Protein AF-A0A7J4BCK9-F1 (afdb_monomer_lite)

Foldseek 3Di:
DDDDDPPDPVPPPDDDDPPPPPDDDDDDDPCLLVPPDDFLQVLLVVLCVLVPNDDDDPFVVCLQRAALFKAKAAAPRVVLQVQAFAFPLQKWKWFADPNAIDTWQKEKALDWDADPQRKIFGHGDRGHHNSIMIMTTHHSTATDDDDLAPRDDLQLAQFWKWWKWKWFAAPPDIGTGTMIITGRTPDGDPCSNVLPRMFDPDPDLPDTRCNSVVHDNVNLVVCVVCVVVCCVSSVNDPVSSSSSSSVSSVSSHDHCCVVTPDIDIDRIDHIDGRHNDPDDPPPPDPPPPPPPPPPPDPPPPDDD

Secondary structure (DSSP, 8-state):
-----SSSSSSSSSS-------------TTSHHHH--S-HHHHHHHHHHHTT--S--HHHHHHHHTTT-EEEEETHHHHHTT-TT-BGGGEEEEEEETTEEEEEPEEEEEEEEE-TTSEEEEEE-SB--TT-EEEEEPPSS--B---TTSS--GGGTTPEEEEEEEEEE-SS-EEEEEEEEEES-SS--TTTTTTTSEEE-SSSTT---TTTTSS--HHHHHHHHTHHHHHHHTT--HHHHHHHHHHHHHHHTS-GGGTSSEEEEPPPPPPEEPP--S--------------------------

Sequence (304 aa):
MFRSRLNTLLLLLLISTHVIIQSFSLVCSDEVVSGFSGSAHQLVEEILSVLGFSDLSFDLRYSYYYGGRPLLICGGELKKLGILGLDSSDLVVGVFVNNSWRELPYRVFIDKIEASNGYTQYVISPIITESSCLELILPSEIPEVGNLTHEILPQVRGSKAVEVLVVITDEVAKYVIPLYFFINPTIKDRERSVRYDYDYGLLTMDVLSPYRTHEKLRIVELVNEEKSYLQEKLHLTDTDFNKFTSHLIKELQKPINSEVRSIEILEPRPPGEIPDGGGGPPLTWNYVERTPVLFNNLVWVGGE

Structure (mmCIF, N/CA/C/O backbone):
data_AF-A0A7J4BCK9-F1
#
_entry.id   AF-A0A7J4BCK9-F1
#
loop_
_atom_site.group_PDB
_atom_site.id
_atom_site.type_symbol
_atom_site.label_atom_id
_atom_site.label_alt_id
_atom_site.label_comp_id
_atom_site.label_asym_id
_atom_site.label_entity_id
_atom_site.label_seq_id
_atom_site.pdbx_PDB_ins_code
_atom_site.Cartn_x
_atom_site.Cartn_y
_atom_site.Cartn_z
_atom_site.occupancy
_atom_site.B_iso_or_equiv
_atom_site.auth_seq_id
_atom_site.auth_comp_id
_atom_site.auth_asym_id
_atom_site.auth_atom_id
_atom_site.pdbx_PDB_model_num
ATOM 1 N N . MET A 1 1 ? -28.511 -46.671 62.085 1.00 39.31 1 MET A N 1
ATOM 2 C CA . MET A 1 1 ? -27.388 -47.332 61.391 1.00 39.31 1 MET A CA 1
ATOM 3 C C . MET A 1 1 ? -27.295 -46.740 59.993 1.00 39.31 1 MET A C 1
ATOM 5 O O . MET A 1 1 ? -28.262 -46.851 59.263 1.00 39.31 1 MET A O 1
ATOM 9 N N . PHE A 1 2 ? -26.183 -46.042 59.735 1.00 32.44 2 PHE A N 1
ATOM 10 C CA . PHE A 1 2 ? -25.525 -45.732 58.450 1.00 32.44 2 PHE A CA 1
ATOM 11 C C . PHE A 1 2 ? -26.383 -45.265 57.251 1.00 32.44 2 PHE A C 1
ATOM 13 O O . PHE A 1 2 ? -27.161 -46.027 56.699 1.00 32.44 2 PHE A O 1
ATOM 20 N N . ARG A 1 3 ? -26.358 -43.973 56.866 1.00 29.88 3 ARG A N 1
ATOM 21 C CA . ARG A 1 3 ? -25.299 -43.245 56.105 1.00 29.88 3 ARG A CA 1
ATOM 22 C C . ARG A 1 3 ? -24.867 -43.959 54.818 1.00 29.88 3 ARG A C 1
ATOM 24 O O . ARG A 1 3 ? -24.486 -45.118 54.875 1.00 29.88 3 ARG A O 1
ATOM 31 N N . SER A 1 4 ? -24.770 -43.170 53.737 1.00 34.47 4 SER A N 1
ATOM 32 C CA . SER A 1 4 ? -24.376 -43.535 52.362 1.00 34.47 4 SER A CA 1
ATOM 33 C C . SER A 1 4 ? -25.545 -44.147 51.588 1.00 34.47 4 SER A C 1
ATOM 35 O O . SER A 1 4 ? -25.913 -45.284 51.829 1.00 34.47 4 SER A O 1
ATOM 37 N N . ARG A 1 5 ? -26.261 -43.423 50.718 1.00 37.88 5 ARG A N 1
ATOM 38 C CA . ARG A 1 5 ? -25.780 -42.965 49.402 1.00 37.88 5 ARG A CA 1
ATOM 39 C C . ARG A 1 5 ? -26.454 -41.655 48.947 1.00 37.88 5 ARG A C 1
ATOM 41 O O . ARG A 1 5 ? -27.014 -41.562 47.861 1.00 37.88 5 ARG A O 1
ATOM 48 N N . LEU A 1 6 ? -26.368 -40.627 49.787 1.00 39.06 6 LEU A N 1
ATOM 49 C CA . LEU A 1 6 ? -26.281 -39.237 49.327 1.00 39.06 6 LEU A CA 1
ATOM 50 C C . LEU A 1 6 ? -24.824 -39.065 48.859 1.00 39.06 6 LEU A C 1
ATOM 52 O O . LEU A 1 6 ? -23.956 -39.147 49.724 1.00 39.06 6 LEU A O 1
ATOM 56 N N . ASN A 1 7 ? -24.567 -38.973 47.542 1.00 42.84 7 ASN A N 1
ATOM 57 C CA . ASN A 1 7 ? -23.317 -38.502 46.878 1.00 42.84 7 ASN A CA 1
ATOM 58 C C . ASN A 1 7 ? -22.938 -39.215 45.559 1.00 42.84 7 ASN A C 1
ATOM 60 O O . ASN A 1 7 ? -21.758 -39.279 45.225 1.00 42.84 7 ASN A O 1
ATOM 64 N N . THR A 1 8 ? -23.863 -39.766 44.761 1.00 40.59 8 THR A N 1
ATOM 65 C CA . THR A 1 8 ? -23.423 -40.337 43.457 1.00 40.59 8 THR A CA 1
ATOM 66 C C . THR A 1 8 ? -24.420 -40.268 42.305 1.00 40.59 8 THR A C 1
ATOM 68 O O . THR A 1 8 ? -24.163 -40.843 41.256 1.00 40.59 8 THR A O 1
ATOM 71 N N . LEU A 1 9 ? -25.522 -39.527 42.445 1.00 33.22 9 LEU A N 1
ATOM 72 C CA . LEU A 1 9 ? -26.434 -39.257 41.322 1.00 33.22 9 LEU A CA 1
ATOM 73 C C . LEU A 1 9 ? -26.664 -37.761 41.056 1.00 33.22 9 LEU A C 1
ATOM 75 O O . LEU A 1 9 ? -27.556 -37.397 40.302 1.00 33.22 9 LEU A O 1
ATOM 79 N N . LEU A 1 10 ? -25.818 -36.905 41.638 1.00 34.16 10 LEU A N 1
ATOM 80 C CA . LEU A 1 10 ? -25.708 -35.480 41.304 1.00 34.16 10 LEU A CA 1
ATOM 81 C C . LEU A 1 10 ? -24.510 -35.200 40.366 1.00 34.16 10 LEU A C 1
ATOM 83 O O . LEU A 1 10 ? -24.062 -34.066 40.256 1.00 34.16 10 LEU A O 1
ATOM 87 N N . LEU A 1 11 ? -23.971 -36.246 39.723 1.00 34.59 11 LEU A N 1
ATOM 88 C CA . LEU A 1 11 ? -22.742 -36.206 38.917 1.00 34.59 11 LEU A CA 1
ATOM 89 C C . LEU A 1 11 ? -22.925 -36.752 37.484 1.00 34.59 11 LEU A C 1
ATOM 91 O O . LEU A 1 11 ? -21.957 -37.147 36.847 1.00 34.59 11 LEU A O 1
ATOM 95 N N . LEU A 1 12 ? -24.164 -36.802 36.981 1.00 32.28 12 LEU A N 1
ATOM 96 C CA . LEU A 1 12 ? -24.496 -37.265 35.619 1.00 32.28 12 LEU A CA 1
ATOM 97 C C . LEU A 1 12 ? -25.429 -36.290 34.872 1.00 32.28 12 LEU A C 1
ATOM 99 O O . LEU A 1 12 ? -26.176 -36.676 33.982 1.00 32.28 12 LEU A O 1
ATOM 103 N N . LEU A 1 13 ? -25.360 -35.008 35.237 1.00 32.19 13 LEU A N 1
ATOM 104 C CA . LEU A 1 13 ? -26.037 -33.890 34.563 1.00 32.19 13 LEU A CA 1
ATOM 105 C C . LEU A 1 13 ? -25.028 -32.824 34.096 1.00 32.19 13 LEU A C 1
ATOM 107 O O . LEU A 1 13 ? -25.321 -31.637 34.024 1.00 32.19 13 LEU A O 1
ATOM 111 N N . LEU A 1 14 ? -23.816 -33.281 33.783 1.00 35.12 14 LEU A N 1
ATOM 112 C CA . LEU A 1 14 ? -22.752 -32.537 33.124 1.00 35.12 14 LEU A CA 1
ATOM 113 C C . LEU A 1 14 ? -22.222 -33.445 32.011 1.00 35.12 14 LEU A C 1
ATOM 115 O O . LEU A 1 14 ? -22.011 -34.631 32.251 1.00 35.12 14 LEU A O 1
ATOM 119 N N . ILE A 1 15 ? -21.984 -32.868 30.832 1.00 38.72 15 ILE A N 1
ATOM 120 C CA . ILE A 1 15 ? -21.551 -33.504 29.571 1.00 38.72 15 ILE A CA 1
ATOM 121 C C . ILE A 1 15 ? -22.715 -33.947 28.659 1.00 38.72 15 ILE A C 1
ATOM 123 O O . ILE A 1 15 ? -22.977 -35.128 28.470 1.00 38.72 15 ILE A O 1
ATOM 127 N N . SER A 1 16 ? -23.398 -32.984 28.031 1.00 31.14 16 SER A N 1
ATOM 128 C CA . SER A 1 16 ? -23.821 -33.091 26.613 1.00 31.14 16 SER A CA 1
ATOM 129 C C . SER A 1 16 ? -24.356 -31.764 26.056 1.00 31.14 16 SER A C 1
ATOM 131 O O . SER A 1 16 ? -25.382 -31.703 25.395 1.00 31.14 16 SER A O 1
ATOM 133 N N . THR A 1 17 ? -23.618 -30.679 26.273 1.00 32.81 17 THR A N 1
ATOM 134 C CA . THR A 1 17 ? -23.732 -29.456 25.467 1.00 32.81 17 THR A CA 1
ATOM 135 C C . THR A 1 17 ? -22.319 -28.970 25.196 1.00 32.81 17 THR A C 1
ATOM 137 O O . THR A 1 17 ? -21.772 -28.168 25.947 1.00 32.81 17 THR A O 1
ATOM 140 N N . HIS A 1 18 ? -21.692 -29.507 24.148 1.00 29.88 18 HIS A N 1
ATOM 141 C CA . HIS A 1 18 ? -20.509 -28.890 23.549 1.00 29.88 18 HIS A CA 1
ATOM 142 C C . HIS A 1 18 ? -20.976 -27.671 22.745 1.00 29.88 18 HIS A C 1
ATOM 144 O O . HIS A 1 18 ? -21.015 -27.686 21.521 1.00 29.88 18 HIS A O 1
ATOM 150 N N . VAL A 1 19 ? -21.388 -26.630 23.465 1.00 31.02 19 VAL A N 1
ATOM 151 C CA . VAL A 1 19 ? -21.312 -25.265 22.961 1.00 31.02 19 VAL A CA 1
ATOM 152 C C . VAL A 1 19 ? -19.924 -24.801 23.370 1.00 31.02 19 VAL A C 1
ATOM 154 O O . VAL A 1 19 ? -19.636 -24.657 24.558 1.00 31.02 19 VAL A O 1
ATOM 157 N N . ILE A 1 20 ? -19.042 -24.644 22.390 1.00 32.28 20 ILE A N 1
ATOM 158 C CA . ILE A 1 20 ? -17.767 -23.959 22.575 1.00 32.28 20 ILE A CA 1
ATOM 159 C C . ILE A 1 20 ? -18.120 -22.480 22.771 1.00 32.28 20 ILE A C 1
ATOM 161 O O . ILE A 1 20 ? -18.188 -21.709 21.824 1.00 32.28 20 ILE A O 1
ATOM 165 N N . ILE A 1 21 ? -18.435 -22.105 24.010 1.00 29.19 21 ILE A N 1
ATOM 166 C CA . ILE A 1 21 ? -18.292 -20.731 24.481 1.00 29.19 21 ILE A CA 1
ATOM 167 C C . ILE A 1 21 ? -16.853 -20.667 24.974 1.00 29.19 21 ILE A C 1
ATOM 169 O O . ILE A 1 21 ? -16.555 -21.099 26.088 1.00 29.19 21 ILE A O 1
ATOM 173 N N . GLN A 1 22 ? -15.941 -20.190 24.127 1.00 29.97 22 GLN A N 1
ATOM 174 C CA . GLN A 1 22 ? -14.703 -19.628 24.647 1.00 29.97 22 GLN A CA 1
ATOM 175 C C . GLN A 1 22 ? -15.094 -18.367 25.415 1.00 29.97 22 GLN A C 1
ATOM 177 O O . GLN A 1 22 ? -15.541 -17.366 24.865 1.00 29.97 22 GLN A O 1
ATOM 182 N N . SER A 1 23 ? -15.033 -18.501 26.729 1.00 30.66 23 SER A N 1
ATOM 183 C CA . SER A 1 23 ? -15.276 -17.469 27.717 1.00 30.66 23 SER A CA 1
ATOM 184 C C . SER A 1 23 ? -14.291 -16.314 27.543 1.00 30.66 23 SER A C 1
ATOM 186 O O . SER A 1 23 ? -13.102 -16.476 27.810 1.00 30.66 23 SER A O 1
ATOM 188 N N . PHE A 1 24 ? -14.810 -15.149 27.155 1.00 32.75 24 PHE A N 1
ATOM 189 C CA . PHE A 1 24 ? -14.183 -13.858 27.418 1.00 32.75 24 PHE A CA 1
ATOM 190 C C . PHE A 1 24 ? -14.200 -13.611 28.930 1.00 32.75 24 PHE A C 1
ATOM 192 O O . PHE A 1 24 ? -15.264 -13.488 29.539 1.00 32.75 24 PHE A O 1
ATOM 199 N N . SER A 1 25 ? -13.025 -13.545 29.548 1.00 27.50 25 SER A N 1
ATOM 200 C CA . SER A 1 25 ? -12.860 -12.968 30.879 1.00 27.50 25 SER A CA 1
ATOM 201 C C . SER A 1 25 ? -12.669 -11.458 30.735 1.00 27.50 25 SER A C 1
ATOM 203 O O . SER A 1 25 ? -11.562 -11.001 30.477 1.00 27.50 25 SER A O 1
ATOM 205 N N . LEU A 1 26 ? -13.748 -10.688 30.895 1.00 33.84 26 LEU A N 1
ATOM 206 C CA . LEU A 1 26 ? -13.677 -9.250 31.171 1.00 33.84 26 LEU A CA 1
ATOM 207 C C . LEU A 1 26 ? -13.651 -9.056 32.692 1.00 33.84 26 LEU A C 1
ATOM 209 O O . LEU A 1 26 ? -14.675 -9.219 33.360 1.00 33.84 26 LEU A O 1
ATOM 213 N N . VAL A 1 27 ? -12.482 -8.716 33.240 1.00 28.28 27 VAL A N 1
ATOM 214 C CA . VAL A 1 27 ? -12.314 -8.267 34.628 1.00 28.28 27 VAL A CA 1
ATOM 215 C C . VAL A 1 27 ? -11.472 -6.983 34.636 1.00 28.28 27 VAL A C 1
ATOM 217 O O . VAL A 1 27 ? -10.344 -6.968 34.178 1.00 28.28 27 VAL A O 1
ATOM 220 N N . CYS A 1 28 ? -12.079 -5.912 35.155 1.00 26.14 28 CYS A N 1
ATOM 221 C CA . CYS A 1 28 ? -11.515 -4.661 35.690 1.00 26.14 28 CYS A CA 1
ATOM 222 C C . CYS A 1 28 ? -10.352 -3.941 34.964 1.00 26.14 28 CYS A C 1
ATOM 224 O O . CYS A 1 28 ? -9.183 -4.245 35.166 1.00 26.14 28 CYS A O 1
ATOM 226 N N . SER A 1 29 ? -10.730 -2.873 34.249 1.00 36.66 29 SER A N 1
ATOM 227 C CA . SER A 1 29 ? -10.190 -1.490 34.169 1.00 36.66 29 SER A CA 1
ATOM 228 C C . SER A 1 29 ? -8.687 -1.143 34.152 1.00 36.66 29 SER A C 1
ATOM 230 O O . SER A 1 29 ? -8.396 0.008 33.857 1.00 36.66 29 SER A O 1
ATOM 232 N N . ASP A 1 30 ? -7.746 -2.058 34.372 1.00 30.83 30 ASP A N 1
ATOM 233 C CA . ASP A 1 30 ? -6.305 -1.833 34.131 1.00 30.83 30 ASP A CA 1
ATOM 234 C C . ASP A 1 30 ? -5.735 -2.788 33.055 1.00 30.83 30 ASP A C 1
ATOM 236 O O . ASP A 1 30 ? -4.692 -2.509 32.467 1.00 30.83 30 ASP A O 1
ATOM 240 N N . GLU A 1 31 ? -6.453 -3.868 32.708 1.00 37.72 31 GLU A N 1
ATOM 241 C CA . GLU A 1 31 ? -6.070 -4.838 31.660 1.00 37.72 31 GLU A CA 1
ATOM 242 C C . GLU A 1 31 ? -6.523 -4.460 30.237 1.00 37.72 31 GLU A C 1
ATOM 244 O O . GLU A 1 31 ? -6.086 -5.070 29.259 1.00 37.72 31 GLU A O 1
ATOM 249 N N . VAL A 1 32 ? -7.368 -3.438 30.078 1.00 43.06 32 VAL A N 1
ATOM 250 C CA . VAL A 1 32 ? -7.965 -3.092 28.772 1.00 43.06 32 VAL A CA 1
ATOM 251 C C . VAL A 1 32 ? -6.905 -2.622 27.763 1.00 43.06 32 VAL A C 1
ATOM 253 O O . VAL A 1 32 ? -7.028 -2.869 26.569 1.00 43.06 32 VAL A O 1
ATOM 256 N N . VAL A 1 33 ? -5.802 -2.031 28.235 1.00 41.84 33 VAL A N 1
ATOM 257 C CA . VAL A 1 33 ? -4.683 -1.599 27.374 1.00 41.84 33 VAL A CA 1
ATOM 258 C C . VAL A 1 33 ? -3.713 -2.749 27.058 1.00 41.84 33 VAL A C 1
ATOM 260 O O . VAL A 1 33 ? -3.037 -2.704 26.035 1.00 41.84 33 VAL A O 1
ATOM 263 N N . SER A 1 34 ? -3.667 -3.806 27.878 1.00 39.19 34 SER A N 1
ATOM 264 C CA . SER A 1 34 ? -2.915 -5.037 27.578 1.00 39.19 34 SER A CA 1
ATOM 265 C C . SER A 1 34 ? -3.686 -6.038 26.709 1.00 39.19 34 SER A C 1
ATOM 267 O O . SER A 1 34 ? -3.086 -6.999 26.240 1.00 39.19 34 SER A O 1
ATOM 269 N N . GLY A 1 35 ? -4.992 -5.824 26.499 1.00 45.91 35 GLY A N 1
ATOM 270 C CA . GLY A 1 35 ? -5.862 -6.709 25.717 1.00 45.91 35 GLY A CA 1
ATOM 271 C C . GLY A 1 35 ? -5.812 -6.487 24.204 1.00 45.91 35 GLY A C 1
ATOM 272 O O . GLY A 1 35 ? -6.029 -7.428 23.451 1.00 45.91 35 GLY A O 1
ATOM 273 N N . PHE A 1 36 ? -5.462 -5.285 23.740 1.00 59.22 36 PHE A N 1
ATOM 274 C CA . PHE A 1 36 ? -5.322 -4.991 22.308 1.00 59.22 36 PHE A CA 1
ATOM 275 C C . PHE A 1 36 ? -3.906 -5.294 21.827 1.00 59.22 36 PHE A C 1
ATOM 277 O O . PHE A 1 36 ? -3.194 -4.413 21.358 1.00 59.22 36 PHE A O 1
ATOM 284 N N . SER A 1 37 ? -3.466 -6.535 22.014 1.00 60.06 37 SER A N 1
ATOM 285 C CA . SER A 1 37 ? -2.228 -7.034 21.428 1.00 60.06 37 SER A CA 1
ATOM 286 C C . SER A 1 37 ? -2.586 -7.940 20.261 1.00 60.06 37 SER A C 1
ATOM 288 O O . SER A 1 37 ? -3.141 -9.016 20.467 1.00 60.06 37 SER A O 1
ATOM 290 N N . GLY A 1 38 ? -2.260 -7.529 19.043 1.00 73.19 38 GLY A N 1
ATOM 291 C CA . GLY A 1 38 ? -2.557 -8.336 17.868 1.00 73.19 38 GLY A CA 1
ATOM 292 C C . GLY A 1 38 ? -1.936 -7.754 16.613 1.00 73.19 38 GLY A C 1
ATOM 293 O O . GLY A 1 38 ? -1.476 -6.612 16.603 1.00 73.19 38 GLY A O 1
ATOM 294 N N . SER A 1 39 ? -1.901 -8.556 15.553 1.00 85.44 39 SER A N 1
ATOM 295 C CA . SER A 1 39 ? -1.620 -8.035 14.216 1.00 85.44 39 SER A CA 1
ATOM 296 C C . SER A 1 39 ? -2.742 -7.094 13.769 1.00 85.44 39 SER A C 1
ATOM 298 O O . SER A 1 39 ? -3.852 -7.130 14.309 1.00 85.44 39 SER A O 1
ATOM 300 N N . ALA A 1 40 ? -2.488 -6.276 12.745 1.00 88.19 40 ALA A N 1
ATOM 301 C CA . ALA A 1 40 ? -3.528 -5.400 12.216 1.00 88.19 40 ALA A CA 1
ATOM 302 C C . ALA A 1 40 ? -4.764 -6.198 11.768 1.00 88.19 40 ALA A C 1
ATOM 304 O O . ALA A 1 40 ? -5.883 -5.788 12.050 1.00 88.19 40 ALA A O 1
ATOM 305 N N . HIS A 1 41 ? -4.564 -7.362 11.139 1.00 89.25 41 HIS A N 1
ATOM 306 C CA . HIS A 1 41 ? -5.652 -8.259 10.745 1.00 89.25 41 HIS A CA 1
ATOM 307 C C . HIS A 1 41 ? -6.556 -8.658 11.923 1.00 89.25 41 HIS A C 1
ATOM 309 O O . HIS A 1 41 ? -7.772 -8.526 11.819 1.00 89.25 41 HIS A O 1
ATOM 315 N N . GLN A 1 42 ? -5.971 -9.081 13.048 1.00 88.12 42 GLN A N 1
ATOM 316 C CA . GLN A 1 42 ? -6.722 -9.486 14.244 1.00 88.12 42 GLN A CA 1
ATOM 317 C C . GLN A 1 42 ? -7.515 -8.318 14.832 1.00 88.12 42 GLN A C 1
ATOM 319 O O . GLN A 1 42 ? -8.699 -8.455 15.125 1.00 88.12 42 GLN A O 1
ATOM 324 N N . LEU A 1 43 ? -6.887 -7.143 14.937 1.00 90.88 43 LEU A N 1
ATOM 325 C CA . LEU A 1 43 ? -7.561 -5.942 15.431 1.00 90.88 43 LEU A CA 1
ATOM 326 C C . LEU A 1 43 ? -8.738 -5.547 14.524 1.00 90.88 43 LEU A C 1
ATOM 328 O O . LEU A 1 43 ? -9.808 -5.199 15.016 1.00 90.88 43 LEU A O 1
ATOM 332 N N . VAL A 1 44 ? -8.562 -5.623 13.200 1.00 92.50 44 VAL A N 1
ATOM 333 C CA . VAL A 1 44 ? -9.626 -5.347 12.220 1.00 92.50 44 VAL A CA 1
ATOM 334 C C . VAL A 1 44 ? -10.772 -6.355 12.366 1.00 92.50 44 VAL A C 1
ATOM 336 O O . VAL A 1 44 ? -11.930 -5.941 12.404 1.00 92.50 44 VAL A O 1
ATOM 339 N N . GLU A 1 45 ? -10.477 -7.653 12.499 1.00 90.31 45 GLU A N 1
ATOM 340 C CA . GLU A 1 45 ? -11.489 -8.694 12.746 1.00 90.31 45 GLU A CA 1
ATOM 341 C C . GLU A 1 45 ? -12.298 -8.431 14.017 1.00 90.31 45 GLU A C 1
ATOM 343 O O . GLU A 1 45 ? -13.529 -8.500 13.993 1.00 90.31 45 GLU A O 1
ATOM 348 N N . GLU A 1 46 ? -11.622 -8.097 15.116 1.00 89.06 46 GLU A N 1
ATOM 349 C CA . GLU A 1 46 ? -12.268 -7.792 16.391 1.00 89.06 46 GLU A CA 1
ATOM 350 C C . GLU A 1 46 ? -13.207 -6.588 16.272 1.00 89.06 46 GLU A C 1
ATOM 352 O O . GLU A 1 46 ? -14.365 -6.670 16.689 1.00 89.06 46 GLU A O 1
ATOM 357 N N . ILE A 1 47 ? -12.752 -5.495 15.646 1.00 92.31 47 ILE A N 1
ATOM 358 C CA . ILE A 1 47 ? -13.571 -4.294 15.418 1.00 92.31 47 ILE A CA 1
ATOM 359 C C . ILE A 1 47 ? -14.819 -4.643 14.604 1.00 92.31 47 ILE A C 1
ATOM 361 O O . ILE A 1 47 ? -15.936 -4.304 14.997 1.00 92.31 47 ILE A O 1
ATOM 365 N N . LEU A 1 48 ? -14.641 -5.325 13.471 1.00 92.88 48 LEU A N 1
ATOM 366 C CA . LEU A 1 48 ? -15.738 -5.669 12.571 1.00 92.88 48 LEU A CA 1
ATOM 367 C C . LEU A 1 48 ? -16.757 -6.591 13.252 1.00 92.88 48 LEU A C 1
ATOM 369 O O . LEU A 1 48 ? -17.960 -6.367 13.125 1.00 92.88 48 LEU A O 1
ATOM 373 N N . SER A 1 49 ? -16.285 -7.557 14.043 1.00 90.38 49 SER A N 1
ATOM 374 C CA . SER A 1 49 ? -17.122 -8.444 14.855 1.00 90.38 49 SER A CA 1
ATOM 375 C C . SER A 1 49 ? -17.957 -7.673 15.886 1.00 90.38 49 SER A C 1
ATOM 377 O O . SER A 1 49 ? -19.172 -7.865 15.965 1.00 90.38 49 SER A O 1
ATOM 379 N N . VAL A 1 50 ? -17.347 -6.737 16.625 1.00 91.44 50 VAL A N 1
ATOM 380 C CA . VAL A 1 50 ? -18.040 -5.895 17.626 1.00 91.44 50 VAL A CA 1
ATOM 381 C C . VAL A 1 50 ? -19.114 -5.013 16.984 1.00 91.44 50 VAL A C 1
ATOM 383 O O . VAL A 1 50 ? -20.188 -4.807 17.559 1.00 91.44 50 VAL A O 1
ATOM 386 N N . LEU A 1 51 ? -18.842 -4.517 15.777 1.00 92.56 51 LEU A N 1
ATOM 387 C CA . LEU A 1 51 ? -19.785 -3.736 14.976 1.00 92.56 51 LEU A CA 1
ATOM 388 C C . LEU A 1 51 ? -20.841 -4.604 14.264 1.00 92.56 51 LEU A C 1
ATOM 390 O O . LEU A 1 51 ? -21.779 -4.069 13.677 1.00 92.56 51 LEU A O 1
ATOM 394 N N . GLY A 1 52 ? -20.736 -5.934 14.339 1.00 90.50 52 GLY A N 1
ATOM 395 C CA . GLY A 1 52 ? -21.702 -6.868 13.758 1.00 90.50 52 GLY A CA 1
ATOM 396 C C . GLY A 1 52 ? -21.522 -7.131 12.259 1.00 90.50 52 GLY A C 1
ATOM 397 O O . GLY A 1 52 ? -22.418 -7.699 11.630 1.00 90.50 52 GLY A O 1
ATOM 398 N N . PHE A 1 53 ? -20.380 -6.764 11.673 1.00 89.00 53 PHE A N 1
ATOM 399 C CA . PHE A 1 53 ? -20.036 -7.119 10.297 1.00 89.00 53 PHE A CA 1
ATOM 400 C C . PHE A 1 53 ? -19.573 -8.580 10.235 1.00 89.00 53 PHE A C 1
ATOM 402 O O . PHE A 1 53 ? -18.436 -8.901 10.561 1.00 89.00 53 PHE A O 1
ATOM 409 N N . SER A 1 54 ? -20.466 -9.472 9.807 1.00 78.25 54 SER A N 1
ATOM 410 C CA . SER A 1 54 ? -20.182 -10.909 9.639 1.00 78.25 54 SER A CA 1
ATOM 411 C C . SER A 1 54 ? -19.985 -11.308 8.172 1.00 78.25 54 SER A C 1
ATOM 413 O O . SER A 1 54 ? -19.097 -12.100 7.870 1.00 78.25 54 SER A O 1
ATOM 415 N N . ASP A 1 55 ? -20.732 -10.684 7.256 1.00 82.62 55 ASP A N 1
ATOM 416 C CA . ASP A 1 55 ? -20.717 -10.989 5.821 1.00 82.62 55 ASP A CA 1
ATOM 417 C C . ASP A 1 55 ? -20.323 -9.756 4.995 1.00 82.62 55 ASP A C 1
ATOM 419 O O . ASP A 1 55 ? -21.146 -9.101 4.352 1.00 82.62 55 ASP A O 1
ATOM 423 N N . LEU A 1 56 ? -19.036 -9.408 5.026 1.00 88.56 56 LEU A N 1
ATOM 424 C CA . LEU A 1 56 ? -18.503 -8.337 4.185 1.00 88.56 56 LEU A CA 1
ATOM 425 C C . LEU A 1 56 ? -18.438 -8.763 2.716 1.00 88.56 56 LEU A C 1
ATOM 427 O O . LEU A 1 56 ? -17.987 -9.867 2.397 1.00 88.56 56 LEU A O 1
ATOM 431 N N . SER A 1 57 ? -18.810 -7.846 1.817 1.00 91.00 57 SER A N 1
ATOM 432 C CA . SER A 1 57 ? -18.520 -8.008 0.393 1.00 91.00 57 SER A CA 1
ATOM 433 C C . SER A 1 57 ? -17.011 -8.102 0.162 1.00 91.00 57 SER A C 1
ATOM 435 O O . SER A 1 57 ? -16.206 -7.619 0.962 1.00 91.00 57 SER A O 1
ATOM 437 N N . PHE A 1 58 ? -16.630 -8.719 -0.956 1.00 90.44 58 PHE A N 1
ATOM 438 C CA . PHE A 1 58 ? -15.230 -8.889 -1.339 1.00 90.44 58 PHE A CA 1
ATOM 439 C C . PHE A 1 58 ? -14.462 -7.555 -1.344 1.00 90.44 58 PHE A C 1
ATOM 441 O O . PHE A 1 58 ? -13.388 -7.458 -0.752 1.00 90.44 58 PHE A O 1
ATOM 448 N N . ASP A 1 59 ? -15.060 -6.507 -1.913 1.00 91.38 59 ASP A N 1
ATOM 449 C CA . ASP A 1 59 ? -14.433 -5.186 -2.022 1.00 91.38 59 ASP A CA 1
ATOM 450 C C . ASP A 1 59 ? -14.284 -4.502 -0.658 1.00 91.38 59 ASP A C 1
ATOM 452 O O . ASP A 1 59 ? -13.231 -3.944 -0.353 1.00 91.38 59 ASP A O 1
ATOM 456 N N . LEU A 1 60 ? -15.303 -4.591 0.207 1.00 91.94 60 LEU A N 1
ATOM 457 C CA . LEU A 1 60 ? -15.228 -4.016 1.553 1.00 91.94 60 LEU A CA 1
ATOM 458 C C . LEU A 1 60 ? -14.187 -4.730 2.412 1.00 91.94 60 LEU A C 1
ATOM 460 O O . LEU A 1 60 ? -13.462 -4.078 3.162 1.00 91.94 60 LEU A O 1
ATOM 464 N N . ARG A 1 61 ? -14.073 -6.055 2.281 1.00 92.44 61 ARG A N 1
ATOM 465 C CA . ARG A 1 61 ? -13.021 -6.820 2.953 1.00 92.44 61 ARG A CA 1
ATOM 466 C C . ARG A 1 61 ? -11.641 -6.344 2.493 1.00 92.44 61 ARG A C 1
ATOM 468 O O . ARG A 1 61 ? -10.805 -6.035 3.332 1.00 92.44 61 ARG A O 1
ATOM 475 N N . TYR A 1 62 ? -11.414 -6.174 1.192 1.00 93.81 62 TYR A N 1
ATOM 476 C CA . TYR A 1 62 ? -10.159 -5.584 0.720 1.00 93.81 62 TYR A CA 1
ATOM 477 C C . TYR A 1 62 ? -9.888 -4.211 1.365 1.00 93.81 62 TYR A C 1
ATOM 479 O O . TYR A 1 62 ? -8.820 -3.992 1.943 1.00 93.81 62 TYR A O 1
ATOM 487 N N . SER A 1 63 ? -10.868 -3.305 1.323 1.00 94.00 63 SER A N 1
ATOM 488 C CA . SER A 1 63 ? -10.711 -1.936 1.824 1.00 94.00 63 SER A CA 1
ATOM 489 C C . SER A 1 63 ? -10.446 -1.855 3.329 1.00 94.00 63 SER A C 1
ATOM 491 O O . SER A 1 63 ? -9.675 -0.999 3.754 1.00 94.00 63 SER A O 1
ATOM 493 N N . TYR A 1 64 ? -11.052 -2.722 4.146 1.00 93.69 64 TYR A N 1
ATOM 494 C CA . TYR A 1 64 ? -10.824 -2.715 5.595 1.00 93.69 64 TYR A CA 1
ATOM 495 C C . TYR A 1 64 ? -9.485 -3.334 5.999 1.00 93.69 64 TYR A C 1
ATOM 497 O O . TYR A 1 64 ? -8.842 -2.833 6.920 1.00 93.69 64 TYR A O 1
ATOM 505 N N . TYR A 1 65 ? -9.061 -4.404 5.324 1.00 92.81 65 TYR A N 1
ATOM 506 C CA . TYR A 1 65 ? -7.895 -5.185 5.742 1.00 92.81 65 TYR A CA 1
ATOM 507 C C . TYR A 1 65 ? -6.586 -4.772 5.065 1.00 92.81 65 TYR A C 1
ATOM 509 O O . TYR A 1 65 ? -5.520 -4.953 5.661 1.00 92.81 65 TYR A O 1
ATOM 517 N N . TYR A 1 66 ? -6.652 -4.238 3.840 1.00 93.12 66 TYR A N 1
ATOM 518 C CA . TYR A 1 66 ? -5.484 -4.001 2.980 1.00 93.12 66 TYR A CA 1
ATOM 519 C C . TYR A 1 66 ? -5.440 -2.603 2.360 1.00 93.12 66 TYR A C 1
ATOM 521 O O . TYR A 1 66 ? -4.348 -2.072 2.161 1.00 93.12 66 TYR A O 1
ATOM 529 N N . GLY A 1 67 ? -6.594 -1.997 2.069 1.00 92.62 67 GLY A N 1
ATOM 530 C CA . GLY A 1 67 ? -6.664 -0.659 1.484 1.00 92.62 67 GLY A CA 1
ATOM 531 C C . GLY A 1 67 ? -5.918 0.385 2.322 1.00 92.62 67 GLY A C 1
ATOM 532 O O . GLY A 1 67 ? -6.095 0.466 3.537 1.00 92.62 67 GLY A O 1
ATOM 533 N N . GLY A 1 68 ? -5.042 1.157 1.678 1.00 90.75 68 GLY A N 1
ATOM 534 C CA . GLY A 1 68 ? -4.207 2.173 2.323 1.00 90.75 68 GLY A CA 1
ATOM 535 C C . GLY A 1 68 ? -3.021 1.637 3.127 1.00 90.75 68 GLY A C 1
ATOM 536 O O . GLY A 1 68 ? -2.287 2.422 3.731 1.00 90.75 68 GLY A O 1
ATOM 537 N N . ARG A 1 69 ? -2.794 0.318 3.142 1.00 91.50 69 ARG A N 1
ATOM 538 C CA . ARG A 1 69 ? -1.672 -0.296 3.860 1.00 91.50 69 ARG A CA 1
ATOM 539 C C . ARG A 1 69 ? -0.439 -0.465 2.970 1.00 91.50 69 ARG A C 1
ATOM 541 O O . ARG A 1 69 ? -0.565 -0.576 1.749 1.00 91.50 69 ARG A O 1
ATOM 548 N N . PRO A 1 70 ? 0.768 -0.516 3.555 1.00 91.94 70 PRO A N 1
ATOM 549 C CA . PRO A 1 70 ? 1.985 -0.712 2.791 1.00 91.94 70 PRO A CA 1
ATOM 550 C C . PRO A 1 70 ? 2.138 -2.168 2.342 1.00 91.94 70 PRO A C 1
ATOM 552 O O . PRO A 1 70 ? 1.885 -3.113 3.087 1.00 91.94 70 PRO A O 1
ATOM 555 N N . LEU A 1 71 ? 2.646 -2.333 1.131 1.00 92.81 71 LEU A N 1
ATOM 556 C CA . LEU A 1 71 ? 3.134 -3.571 0.552 1.00 92.81 71 LEU A CA 1
ATOM 557 C C . LEU A 1 71 ? 4.636 -3.422 0.312 1.00 92.81 71 LEU A C 1
ATOM 559 O O . LEU A 1 71 ? 5.066 -2.445 -0.296 1.00 92.81 71 LEU A O 1
ATOM 563 N N . LEU A 1 72 ? 5.426 -4.400 0.750 1.00 92.75 72 LEU A N 1
ATOM 564 C CA . LEU A 1 72 ? 6.873 -4.412 0.572 1.00 92.75 72 LEU A CA 1
ATOM 565 C C . LEU A 1 72 ? 7.288 -5.478 -0.451 1.00 92.75 72 LEU A C 1
ATOM 567 O O . LEU A 1 72 ? 6.928 -6.646 -0.335 1.00 92.75 72 LEU A O 1
ATOM 571 N N . ILE A 1 73 ? 8.079 -5.097 -1.447 1.00 91.25 73 ILE A N 1
ATOM 572 C CA . ILE A 1 73 ? 8.598 -5.984 -2.490 1.00 91.25 73 ILE A CA 1
ATOM 573 C C . ILE A 1 73 ? 10.121 -5.862 -2.498 1.00 91.25 73 ILE A C 1
ATOM 575 O O . ILE A 1 73 ? 10.657 -4.808 -2.825 1.00 91.25 73 ILE A O 1
ATOM 579 N N . CYS A 1 74 ? 10.828 -6.938 -2.163 1.00 89.44 74 CYS A N 1
ATOM 580 C CA . CYS A 1 74 ? 12.291 -6.950 -2.072 1.00 89.44 74 CYS A CA 1
ATOM 581 C C . CYS A 1 74 ? 12.895 -8.124 -2.850 1.00 89.44 74 CYS A C 1
ATOM 583 O O . CYS A 1 74 ? 12.228 -9.128 -3.119 1.00 89.44 74 CYS A O 1
ATOM 585 N N . GLY A 1 75 ? 14.192 -8.030 -3.150 1.00 81.00 75 GLY A N 1
ATOM 586 C CA . GLY A 1 75 ? 14.991 -9.163 -3.615 1.00 81.00 75 GLY A CA 1
ATOM 587 C C . GLY A 1 75 ? 14.467 -9.803 -4.904 1.00 81.00 75 GLY A C 1
ATOM 588 O O . GLY A 1 75 ? 14.242 -9.129 -5.908 1.00 81.00 75 GLY A O 1
ATOM 589 N N . GLY A 1 76 ? 14.277 -11.127 -4.884 1.00 77.38 76 GLY A N 1
ATOM 590 C CA . GLY A 1 76 ? 13.893 -11.906 -6.068 1.00 77.38 76 GLY A CA 1
ATOM 591 C C . GLY A 1 76 ? 12.549 -11.508 -6.690 1.00 77.38 76 GLY A C 1
ATOM 592 O O . GLY A 1 76 ? 12.398 -11.596 -7.906 1.00 77.38 76 GLY A O 1
ATOM 593 N N . GLU A 1 77 ? 11.598 -11.012 -5.894 1.00 82.19 77 GLU A N 1
ATOM 594 C CA . GLU A 1 77 ? 10.304 -10.532 -6.399 1.00 82.19 77 GLU A CA 1
ATOM 595 C C . GLU A 1 77 ? 10.443 -9.187 -7.132 1.00 82.19 77 GLU A C 1
ATOM 597 O O . GLU A 1 77 ? 9.793 -8.965 -8.150 1.00 82.19 77 GLU A O 1
ATOM 602 N N . LEU A 1 78 ? 11.376 -8.327 -6.704 1.00 85.44 78 LEU A N 1
ATOM 603 C CA . LEU A 1 78 ? 11.679 -7.063 -7.386 1.00 85.44 78 LEU A CA 1
ATOM 604 C C . LEU A 1 78 ? 12.213 -7.299 -8.808 1.00 85.44 78 LEU A C 1
ATOM 606 O O . LEU A 1 78 ? 11.910 -6.548 -9.734 1.00 85.44 78 LEU A O 1
ATOM 610 N N . LYS A 1 79 ? 12.968 -8.387 -9.007 1.00 81.56 79 LYS A N 1
ATOM 611 C CA . LYS A 1 79 ? 13.466 -8.792 -10.329 1.00 81.56 79 LYS A CA 1
ATOM 612 C C . LYS A 1 79 ? 12.334 -9.084 -11.312 1.00 81.56 79 LYS A C 1
ATOM 614 O O . LYS A 1 79 ? 12.469 -8.760 -12.492 1.00 81.56 79 LYS A O 1
ATOM 619 N N . LYS A 1 80 ? 11.217 -9.650 -10.840 1.00 81.75 80 LYS A N 1
ATOM 620 C CA . LYS A 1 80 ? 10.050 -9.958 -11.682 1.00 81.75 80 LYS A CA 1
ATOM 621 C C . LYS A 1 80 ? 9.368 -8.705 -12.225 1.00 81.75 80 LYS A C 1
ATOM 623 O O . LYS A 1 80 ? 8.761 -8.771 -13.284 1.00 81.75 80 LYS A O 1
ATOM 628 N N . LEU A 1 81 ? 9.518 -7.562 -11.554 1.00 83.81 81 LEU A N 1
ATOM 629 C CA . LEU A 1 81 ? 8.946 -6.288 -11.998 1.00 83.81 81 LEU A CA 1
ATOM 630 C C . LEU A 1 81 ? 9.648 -5.705 -13.235 1.00 83.81 81 LEU A C 1
ATOM 632 O O . LEU A 1 81 ? 9.117 -4.799 -13.868 1.00 83.81 81 LEU A O 1
ATOM 636 N N . GLY A 1 82 ? 10.850 -6.183 -13.583 1.00 81.19 82 GLY A N 1
ATOM 637 C CA . GLY A 1 82 ? 11.596 -5.674 -14.739 1.00 81.19 82 GLY A CA 1
ATOM 638 C C . GLY A 1 82 ? 12.095 -4.229 -14.586 1.00 81.19 82 GLY A C 1
ATOM 639 O O . GLY A 1 82 ? 12.367 -3.577 -15.591 1.00 81.19 82 GLY A O 1
ATOM 640 N N . ILE A 1 83 ? 12.215 -3.737 -13.346 1.00 87.38 83 ILE A N 1
ATOM 641 C CA . ILE A 1 83 ? 12.620 -2.355 -13.018 1.00 87.38 83 ILE A CA 1
ATOM 642 C C . ILE A 1 83 ? 14.066 -2.230 -12.513 1.00 87.38 83 ILE A C 1
ATOM 644 O O . ILE A 1 83 ? 14.508 -1.140 -12.157 1.00 87.38 83 ILE A O 1
ATOM 648 N N . LEU A 1 84 ? 14.813 -3.336 -12.448 1.00 90.38 84 LEU A N 1
ATOM 649 C CA . LEU A 1 84 ? 16.207 -3.316 -12.002 1.00 90.38 84 LEU A CA 1
ATOM 650 C C . LEU A 1 84 ? 17.077 -2.478 -12.951 1.00 90.38 84 LEU A C 1
ATOM 652 O O . LEU A 1 84 ? 16.964 -2.580 -14.171 1.00 90.38 84 LEU A O 1
ATOM 656 N N . GLY A 1 85 ? 17.975 -1.677 -12.377 1.00 89.94 85 GLY A N 1
ATOM 657 C CA . GLY A 1 85 ? 18.867 -0.769 -13.098 1.00 89.94 85 GLY A CA 1
ATOM 658 C C . GLY A 1 85 ? 18.238 0.571 -13.483 1.00 89.94 85 GLY A C 1
ATOM 659 O O . GLY A 1 85 ? 18.957 1.434 -13.983 1.00 89.94 85 GLY A O 1
ATOM 660 N N . LEU A 1 86 ? 16.937 0.767 -13.246 1.00 89.44 86 LEU A N 1
ATOM 661 C CA . LEU A 1 86 ? 16.288 2.060 -13.449 1.00 89.44 86 LEU A CA 1
ATOM 662 C C . LEU A 1 86 ? 16.662 3.042 -12.341 1.00 89.44 86 LEU A C 1
ATOM 664 O O . LEU A 1 86 ? 16.881 2.649 -11.194 1.00 89.44 86 LEU A O 1
ATOM 668 N N . ASP A 1 87 ? 16.678 4.327 -12.687 1.00 88.38 87 ASP A N 1
ATOM 669 C CA . ASP A 1 87 ? 16.607 5.383 -11.687 1.00 88.38 87 ASP A CA 1
ATOM 670 C C . ASP A 1 87 ? 15.185 5.412 -11.099 1.00 88.38 87 ASP A C 1
ATOM 672 O O . ASP A 1 87 ? 14.196 5.323 -11.826 1.00 88.38 87 ASP A O 1
ATOM 676 N N . SER A 1 88 ? 15.056 5.533 -9.780 1.00 83.81 88 SER A N 1
ATOM 677 C CA . SER A 1 88 ? 13.760 5.623 -9.094 1.00 83.81 88 SER A CA 1
ATOM 678 C C . SER A 1 88 ? 12.886 6.797 -9.571 1.00 83.81 88 SER A C 1
ATOM 680 O O . SER A 1 88 ? 11.659 6.707 -9.484 1.00 83.81 88 SER A O 1
ATOM 682 N N . SER A 1 89 ? 13.498 7.864 -10.106 1.00 83.00 89 SER A N 1
ATOM 683 C CA . SER A 1 89 ? 12.815 9.010 -10.730 1.00 83.00 89 SER A CA 1
ATOM 684 C C . SER A 1 89 ? 12.276 8.721 -12.137 1.00 83.00 89 SER A C 1
ATOM 686 O O . SER A 1 89 ? 11.419 9.459 -12.627 1.00 83.00 89 SER A O 1
ATOM 688 N N . ASP A 1 90 ? 12.727 7.625 -12.756 1.00 88.62 90 ASP A N 1
ATOM 689 C CA . ASP A 1 90 ? 12.260 7.118 -14.051 1.00 88.62 90 ASP A CA 1
ATOM 690 C C . ASP A 1 90 ? 11.117 6.103 -13.914 1.00 88.62 90 ASP A C 1
ATOM 692 O O . ASP A 1 90 ? 10.744 5.437 -14.882 1.00 88.62 90 ASP A O 1
ATOM 696 N N . LEU A 1 91 ? 10.541 5.998 -12.719 1.00 88.44 91 LEU A N 1
ATOM 697 C CA . LEU A 1 91 ? 9.389 5.163 -12.436 1.00 88.44 91 LEU A CA 1
ATOM 698 C C . LEU A 1 91 ? 8.197 6.037 -12.024 1.00 88.44 91 LEU A C 1
ATOM 700 O O . LEU A 1 91 ? 8.332 7.034 -11.317 1.00 88.44 91 LEU A O 1
ATOM 704 N N . VAL A 1 92 ? 7.010 5.659 -12.478 1.00 89.94 92 VAL A N 1
ATOM 705 C CA . VAL A 1 92 ? 5.726 6.050 -11.892 1.00 89.94 92 VAL A CA 1
ATOM 706 C C . VAL A 1 92 ? 4.946 4.762 -11.697 1.00 89.94 92 VAL A C 1
ATOM 708 O O . VAL A 1 92 ? 4.863 3.952 -12.620 1.00 89.94 92 VAL A O 1
ATOM 711 N N . VAL A 1 93 ? 4.368 4.564 -10.517 1.00 91.00 93 VAL A N 1
ATOM 712 C CA . VAL A 1 93 ? 3.442 3.455 -10.292 1.00 91.00 93 VAL A CA 1
ATOM 713 C C . VAL A 1 93 ? 2.032 4.013 -10.303 1.00 91.00 93 VAL A C 1
ATOM 715 O O . VAL A 1 93 ? 1.767 5.040 -9.684 1.00 91.00 93 VAL A O 1
ATOM 718 N N . GLY A 1 94 ? 1.131 3.367 -11.030 1.00 91.31 94 GLY A N 1
ATOM 719 C CA . GLY A 1 94 ? -0.259 3.780 -11.095 1.00 91.31 94 GLY A CA 1
ATOM 720 C C . GLY A 1 94 ? -1.227 2.614 -11.047 1.00 91.31 94 GLY A C 1
ATOM 721 O O . GLY A 1 94 ? -0.863 1.453 -11.240 1.00 91.31 94 GLY A O 1
ATOM 722 N N . VAL A 1 95 ? -2.479 2.961 -10.789 1.00 93.00 95 VAL A N 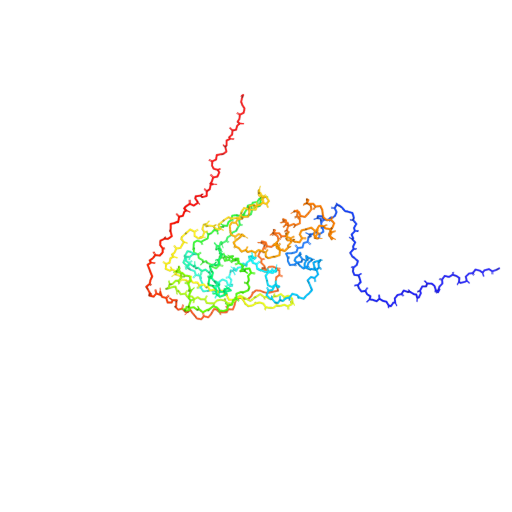1
ATOM 723 C CA . VAL A 1 95 ? -3.618 2.045 -10.735 1.00 93.00 95 VAL A CA 1
ATOM 724 C C . VAL A 1 95 ? -4.825 2.663 -11.409 1.00 93.00 95 VAL A C 1
ATOM 726 O O . VAL A 1 95 ? -4.934 3.887 -11.514 1.00 93.00 95 VAL A O 1
ATOM 729 N N . PHE A 1 96 ? -5.738 1.803 -11.845 1.00 91.62 96 PHE A N 1
ATOM 730 C CA . PHE A 1 96 ? -7.036 2.210 -12.351 1.00 91.62 96 PHE A CA 1
ATOM 731 C C . PHE A 1 96 ? -8.103 1.842 -11.325 1.00 91.62 96 PHE A C 1
ATOM 733 O O . PHE A 1 96 ? -8.307 0.671 -11.014 1.00 91.62 96 PHE A O 1
ATOM 740 N N . VAL A 1 97 ? -8.732 2.859 -10.747 1.00 90.31 97 VAL A N 1
ATOM 741 C CA . VAL A 1 97 ? -9.688 2.716 -9.646 1.00 90.31 97 VAL A CA 1
ATOM 742 C C . VAL A 1 97 ? -10.842 3.675 -9.898 1.00 90.31 97 VAL A C 1
ATOM 744 O O . VAL A 1 97 ? -10.616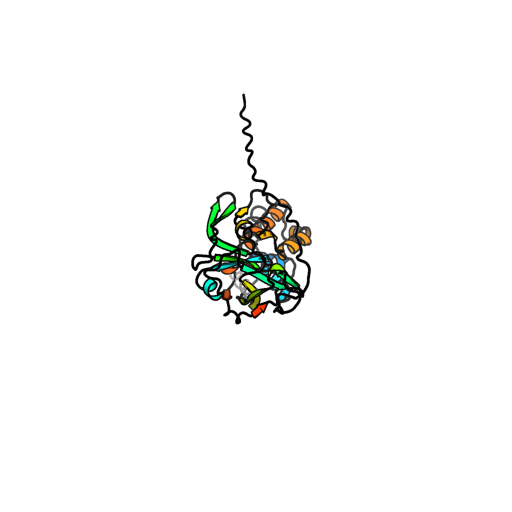 4.856 -10.186 1.00 90.31 97 VAL A O 1
ATOM 747 N N . ASN A 1 98 ? -12.080 3.189 -9.772 1.00 87.56 98 ASN A N 1
ATOM 748 C CA . ASN A 1 98 ? -13.289 4.000 -9.939 1.00 87.56 98 ASN A CA 1
ATOM 749 C C . ASN A 1 98 ? -13.299 4.778 -11.268 1.00 87.56 98 ASN A C 1
ATOM 751 O O . ASN A 1 98 ? -13.501 5.992 -11.293 1.00 87.56 98 ASN A O 1
ATOM 755 N N . ASN A 1 99 ? -13.037 4.074 -12.375 1.00 85.38 99 ASN A N 1
ATOM 756 C CA . ASN A 1 99 ? -12.956 4.630 -13.730 1.00 85.38 99 ASN A CA 1
ATOM 757 C C . ASN A 1 99 ? -11.915 5.750 -13.924 1.00 85.38 99 ASN A C 1
ATOM 759 O O . ASN A 1 99 ? -12.053 6.569 -14.829 1.00 85.38 99 ASN A O 1
ATOM 763 N N . SER A 1 100 ? -10.875 5.810 -13.089 1.00 88.31 100 SER A N 1
ATOM 764 C CA . SER A 1 100 ? -9.854 6.859 -13.159 1.00 88.31 100 SER A CA 1
ATOM 765 C C . SER A 1 100 ? -8.452 6.312 -12.917 1.00 88.31 100 SER A C 1
ATOM 767 O O . SER A 1 100 ? -8.247 5.439 -12.071 1.00 88.31 100 SER A O 1
ATOM 769 N N . TRP A 1 101 ? -7.472 6.850 -13.644 1.00 88.00 101 TRP A N 1
ATOM 770 C CA . TRP A 1 101 ? -6.062 6.584 -13.376 1.00 88.00 101 TRP A CA 1
ATOM 771 C C . TRP A 1 101 ? -5.575 7.407 -12.187 1.00 88.00 101 TRP A C 1
ATOM 773 O O . TRP A 1 101 ? -5.803 8.616 -12.122 1.00 88.00 101 TRP A O 1
ATOM 783 N N . ARG A 1 102 ? -4.858 6.759 -11.269 1.00 88.88 102 ARG A N 1
ATOM 784 C CA . ARG A 1 102 ? -4.251 7.392 -10.094 1.00 88.88 102 ARG A CA 1
ATOM 785 C C . ARG A 1 102 ? -2.791 6.981 -9.974 1.00 88.88 102 ARG A C 1
ATOM 787 O O . ARG A 1 102 ? -2.443 5.835 -10.253 1.00 88.88 102 ARG A O 1
ATOM 794 N N . GLU A 1 103 ? -1.942 7.928 -9.592 1.00 88.44 103 GLU A N 1
ATOM 795 C CA . GLU A 1 103 ? -0.556 7.645 -9.215 1.00 88.44 103 GLU A CA 1
ATOM 796 C C . GLU A 1 103 ? -0.555 7.086 -7.794 1.00 88.44 103 GLU A C 1
ATOM 798 O O . GLU A 1 103 ? -1.200 7.657 -6.918 1.00 88.44 103 GLU A O 1
ATOM 803 N N . LEU A 1 104 ? 0.153 5.979 -7.574 1.00 88.25 104 LEU A N 1
ATOM 804 C CA . LEU A 1 104 ? 0.363 5.435 -6.241 1.00 88.25 104 LEU A CA 1
ATOM 805 C C . LEU A 1 104 ? 1.669 5.956 -5.648 1.00 88.25 104 LEU A C 1
ATOM 807 O O . LEU A 1 104 ? 2.698 5.976 -6.336 1.00 88.25 104 LEU A O 1
ATOM 811 N N . PRO A 1 105 ? 1.671 6.306 -4.355 1.00 84.81 105 PRO A N 1
ATOM 812 C CA . PRO A 1 105 ? 2.887 6.654 -3.657 1.00 84.81 105 PRO A CA 1
ATOM 813 C C . PRO A 1 105 ? 3.704 5.378 -3.439 1.00 84.81 105 PRO A C 1
ATOM 815 O O . PRO A 1 105 ? 3.204 4.328 -3.021 1.00 84.81 105 PRO A O 1
ATOM 818 N N . TYR A 1 106 ? 4.996 5.483 -3.704 1.00 88.00 106 TYR A N 1
ATOM 819 C CA . TYR A 1 106 ? 5.947 4.420 -3.435 1.00 88.00 106 TYR A CA 1
ATOM 820 C C . TYR A 1 106 ? 7.288 5.022 -3.040 1.00 88.00 106 TYR A C 1
ATOM 822 O O . TYR A 1 106 ? 7.585 6.180 -3.344 1.00 88.00 106 TYR A O 1
ATOM 830 N N . ARG A 1 107 ? 8.127 4.209 -2.407 1.00 87.25 107 ARG A N 1
ATOM 831 C CA . ARG A 1 107 ? 9.530 4.531 -2.158 1.00 87.25 107 ARG A CA 1
ATOM 832 C C . ARG A 1 107 ? 10.417 3.331 -2.423 1.00 87.25 107 ARG A C 1
ATOM 834 O O . ARG A 1 107 ? 10.009 2.187 -2.230 1.00 87.25 107 ARG A O 1
ATOM 841 N N . VAL A 1 108 ? 11.647 3.614 -2.833 1.00 89.06 108 VAL A N 1
ATOM 842 C CA . VAL A 1 108 ? 12.685 2.604 -3.031 1.00 89.06 108 VAL A CA 1
ATOM 843 C C . VAL A 1 108 ? 13.817 2.870 -2.055 1.00 89.06 108 VAL A C 1
ATOM 845 O O . VAL A 1 108 ? 14.360 3.971 -2.020 1.00 89.06 108 VAL A O 1
ATOM 848 N N . PHE A 1 109 ? 14.188 1.865 -1.275 1.00 89.69 109 PHE A N 1
ATOM 849 C CA . PHE A 1 109 ? 15.257 1.970 -0.286 1.00 89.69 109 PHE A CA 1
ATOM 850 C C . PHE A 1 109 ? 16.051 0.672 -0.205 1.00 89.69 109 PHE A C 1
ATOM 852 O O . PHE A 1 109 ? 15.556 -0.388 -0.570 1.00 89.69 109 PHE A O 1
ATOM 859 N N . ILE A 1 110 ? 17.289 0.754 0.271 1.00 90.19 110 ILE A N 1
ATOM 860 C CA . ILE A 1 110 ? 18.154 -0.414 0.504 1.00 90.19 110 ILE A CA 1
ATOM 861 C C . ILE A 1 110 ? 18.221 -0.801 1.980 1.00 90.19 110 ILE A C 1
ATOM 863 O O . ILE A 1 110 ? 18.544 -1.940 2.298 1.00 90.19 110 ILE A O 1
ATOM 867 N N . ASP A 1 111 ? 17.915 0.138 2.874 1.00 87.69 111 ASP A N 1
ATOM 868 C CA . ASP A 1 111 ? 17.895 -0.081 4.316 1.00 87.69 111 ASP A CA 1
ATOM 869 C C . ASP A 1 111 ? 16.969 0.936 5.003 1.00 87.69 111 ASP A C 1
ATOM 871 O O . ASP A 1 111 ? 16.584 1.945 4.398 1.00 87.69 111 ASP A O 1
ATOM 875 N N . LYS A 1 112 ? 16.616 0.685 6.265 1.00 88.00 112 LYS A N 1
ATOM 876 C CA . LYS A 1 112 ? 15.882 1.622 7.120 1.00 88.00 112 LYS A CA 1
ATOM 877 C C . LYS A 1 112 ? 16.506 1.701 8.512 1.00 88.00 112 LYS A C 1
ATOM 879 O O . LYS A 1 112 ? 16.864 0.694 9.114 1.00 88.00 112 LYS A O 1
ATOM 884 N N . ILE A 1 113 ? 16.588 2.914 9.042 1.00 84.31 113 ILE A N 1
ATOM 885 C CA . ILE A 1 113 ? 17.123 3.211 10.367 1.00 84.31 113 ILE A CA 1
ATOM 886 C C . ILE A 1 113 ? 15.963 3.674 11.238 1.00 84.31 113 ILE A C 1
ATOM 888 O O . ILE A 1 113 ? 15.416 4.757 11.034 1.00 84.31 113 ILE A O 1
ATOM 892 N N . GLU A 1 114 ? 15.595 2.847 12.209 1.00 81.94 114 GLU A N 1
ATOM 893 C CA . GLU A 1 114 ? 14.548 3.154 13.181 1.00 81.94 114 GLU A CA 1
ATOM 894 C C . GLU A 1 114 ? 15.182 3.759 14.438 1.00 81.94 114 GLU A C 1
ATOM 896 O O . GLU A 1 114 ? 15.982 3.126 15.130 1.00 81.94 114 GLU A O 1
ATOM 901 N N . ALA A 1 115 ? 14.841 5.009 14.734 1.00 73.94 115 ALA A N 1
ATOM 902 C CA . ALA A 1 115 ? 15.251 5.688 15.949 1.00 73.94 115 ALA A CA 1
ATOM 903 C C . ALA A 1 115 ? 14.301 5.357 17.112 1.00 73.94 115 ALA A C 1
ATOM 905 O O . ALA A 1 115 ? 13.111 5.090 16.935 1.00 73.94 115 ALA A O 1
ATOM 906 N N . SER A 1 116 ? 14.817 5.439 18.340 1.00 67.56 116 SER A N 1
ATOM 907 C CA . SER A 1 116 ? 14.069 5.127 19.568 1.00 67.56 116 SER A CA 1
ATOM 908 C C . SER A 1 116 ? 12.856 6.032 19.820 1.00 67.56 116 SER A C 1
ATOM 910 O O . SER A 1 116 ? 11.970 5.666 20.587 1.00 67.56 116 SER A O 1
ATOM 912 N N . ASN A 1 117 ? 12.796 7.196 19.172 1.00 63.12 117 ASN A N 1
ATOM 913 C CA . ASN A 1 117 ? 11.674 8.133 19.229 1.00 63.12 117 ASN A CA 1
ATOM 914 C C . ASN A 1 117 ? 10.582 7.851 18.176 1.00 63.12 117 ASN A C 1
ATOM 916 O O . ASN A 1 117 ? 9.662 8.650 18.050 1.00 63.12 117 ASN A O 1
ATOM 920 N N . GLY A 1 118 ? 10.677 6.748 17.422 1.00 63.25 118 GLY A N 1
ATOM 921 C CA . GLY A 1 118 ? 9.708 6.372 16.387 1.00 63.25 118 GLY A CA 1
ATOM 922 C C . GLY A 1 118 ? 9.991 6.961 15.002 1.00 63.25 118 GLY A C 1
ATOM 923 O O . GLY A 1 118 ? 9.301 6.616 14.046 1.00 63.25 118 GLY A O 1
ATOM 924 N N . TYR A 1 119 ? 11.011 7.808 14.856 1.00 73.12 119 TYR A N 1
ATOM 925 C CA . TYR A 1 119 ? 11.454 8.290 13.550 1.00 73.12 119 TYR A CA 1
ATOM 926 C C . TYR A 1 119 ? 12.091 7.154 12.744 1.00 73.12 119 TYR A C 1
ATOM 928 O O . TYR A 1 119 ? 12.960 6.450 13.253 1.00 73.12 119 TYR A O 1
ATOM 936 N N . THR A 1 120 ? 11.683 6.988 11.487 1.00 79.25 120 THR A N 1
ATOM 937 C CA . THR A 1 120 ? 12.325 6.040 10.568 1.00 79.25 120 THR A CA 1
ATOM 938 C C . THR A 1 120 ? 12.917 6.794 9.392 1.00 79.25 120 THR A C 1
ATOM 940 O O . THR A 1 120 ? 12.198 7.495 8.684 1.00 79.25 120 THR A O 1
ATOM 943 N N . GLN A 1 121 ? 14.218 6.631 9.170 1.00 82.50 121 GLN A N 1
ATOM 944 C CA . GLN A 1 121 ? 14.903 7.143 7.989 1.00 82.50 121 GLN A CA 1
ATOM 945 C C . GLN A 1 121 ? 15.164 6.009 7.008 1.00 82.50 121 GLN A C 1
ATOM 947 O O . GLN A 1 121 ? 15.696 4.966 7.384 1.00 82.50 121 GLN A O 1
ATOM 952 N N . TYR A 1 122 ? 14.842 6.230 5.742 1.00 84.25 122 TYR A N 1
ATOM 953 C CA . TYR A 1 122 ? 15.068 5.275 4.672 1.00 84.25 122 TYR A CA 1
ATOM 954 C C . TYR A 1 122 ? 16.355 5.628 3.938 1.00 84.25 122 TYR A C 1
ATOM 956 O O . TYR A 1 122 ? 16.584 6.769 3.539 1.00 84.25 122 TYR A O 1
ATOM 964 N N . VAL A 1 123 ? 17.215 4.631 3.756 1.00 85.88 123 VAL A N 1
ATOM 965 C CA . VAL A 1 123 ? 18.430 4.773 2.959 1.00 85.88 123 VAL A CA 1
ATOM 966 C C . VAL A 1 123 ? 18.036 4.575 1.502 1.00 85.88 123 VAL A C 1
ATOM 968 O O . VAL A 1 123 ? 17.917 3.450 1.015 1.00 85.88 123 VAL A O 1
ATOM 971 N N . ILE A 1 124 ? 17.764 5.684 0.822 1.00 82.00 124 ILE A N 1
ATOM 972 C CA . ILE A 1 124 ? 17.328 5.696 -0.573 1.00 82.00 124 ILE A CA 1
ATOM 973 C C . ILE A 1 124 ? 18.512 5.381 -1.492 1.00 82.00 124 ILE A C 1
ATOM 975 O O . ILE A 1 124 ? 19.592 5.958 -1.359 1.00 82.00 124 ILE A O 1
ATOM 979 N N . SER A 1 125 ? 18.293 4.490 -2.459 1.00 74.88 125 SER A N 1
ATOM 980 C CA . SER A 1 125 ? 19.206 4.300 -3.586 1.00 74.88 125 SER A CA 1
ATOM 981 C C . SER A 1 125 ? 18.584 4.934 -4.828 1.00 74.88 125 SER A C 1
ATOM 983 O O . SER A 1 125 ? 17.444 4.595 -5.154 1.00 74.88 125 SER A O 1
ATOM 985 N N . PRO A 1 126 ? 19.296 5.820 -5.550 1.00 77.62 126 PRO A N 1
ATOM 986 C CA . PRO A 1 126 ? 18.768 6.395 -6.781 1.00 77.62 126 PRO A CA 1
ATOM 987 C C . PRO A 1 126 ? 18.553 5.319 -7.846 1.00 77.62 126 PRO A C 1
ATOM 989 O O . PRO A 1 126 ? 17.592 5.404 -8.597 1.00 77.62 126 PRO A O 1
ATOM 992 N N . ILE A 1 127 ? 19.401 4.285 -7.873 1.00 88.88 127 ILE A N 1
ATOM 993 C CA . ILE A 1 127 ? 19.297 3.156 -8.801 1.00 88.88 127 ILE A CA 1
ATOM 994 C C . ILE A 1 127 ? 18.644 1.974 -8.089 1.00 88.88 127 ILE A C 1
ATOM 996 O O . ILE A 1 127 ? 19.080 1.575 -7.006 1.00 88.88 127 ILE A O 1
ATOM 1000 N N . ILE A 1 128 ? 17.641 1.376 -8.727 1.00 90.25 128 ILE A N 1
ATOM 1001 C CA . ILE A 1 128 ? 16.956 0.190 -8.219 1.00 90.25 128 ILE A CA 1
ATOM 1002 C C . ILE A 1 128 ? 17.842 -1.043 -8.447 1.00 90.25 128 ILE A C 1
ATOM 1004 O O . ILE A 1 128 ? 18.158 -1.405 -9.582 1.00 90.25 128 ILE A O 1
ATOM 1008 N N . THR A 1 129 ? 18.235 -1.712 -7.369 1.00 90.81 129 THR A N 1
ATOM 1009 C CA . THR A 1 129 ? 19.109 -2.900 -7.381 1.00 90.81 129 THR A CA 1
ATOM 1010 C C . THR A 1 129 ? 18.419 -4.111 -6.755 1.00 90.81 129 THR A C 1
ATOM 1012 O O . THR A 1 129 ? 17.375 -3.982 -6.125 1.00 90.81 129 THR A O 1
ATOM 1015 N N . GLU A 1 130 ? 19.018 -5.302 -6.859 1.00 90.19 130 GLU A N 1
ATOM 1016 C CA . GLU A 1 130 ? 18.503 -6.506 -6.178 1.00 90.19 130 GLU A CA 1
ATOM 1017 C C . GLU A 1 130 ? 18.526 -6.389 -4.642 1.00 90.19 130 GLU A C 1
ATOM 1019 O O . GLU A 1 130 ? 17.761 -7.069 -3.965 1.00 90.19 130 GLU A O 1
ATOM 1024 N N . SER A 1 131 ? 19.374 -5.515 -4.089 1.00 89.75 131 SER A N 1
ATOM 1025 C CA . SER A 1 131 ? 19.394 -5.197 -2.656 1.00 89.75 131 SER A CA 1
ATOM 1026 C C . SER A 1 131 ? 18.347 -4.159 -2.251 1.00 89.75 131 SER A C 1
ATOM 1028 O O . SER A 1 131 ? 18.263 -3.813 -1.079 1.00 89.75 131 SER A O 1
ATOM 1030 N N . SER A 1 132 ? 17.602 -3.609 -3.211 1.00 91.81 132 SER A N 1
ATOM 1031 C CA . SER A 1 132 ? 16.557 -2.634 -2.933 1.00 91.81 132 SER A CA 1
ATOM 1032 C C . SER A 1 132 ? 15.254 -3.321 -2.523 1.00 91.81 132 SER A C 1
ATOM 1034 O O . SER A 1 132 ? 14.971 -4.473 -2.862 1.00 91.81 132 SER A O 1
ATOM 1036 N N . CYS A 1 133 ? 14.434 -2.551 -1.831 1.00 91.94 133 CYS A N 1
ATOM 1037 C CA . CYS A 1 133 ? 13.052 -2.826 -1.522 1.00 91.94 133 CYS A CA 1
ATOM 1038 C C . CYS A 1 133 ? 12.198 -1.690 -2.082 1.00 91.94 133 CYS A C 1
ATOM 1040 O O . CYS A 1 133 ? 12.514 -0.514 -1.900 1.00 91.94 133 CYS A O 1
ATOM 1042 N N . LEU A 1 134 ? 11.109 -2.053 -2.747 1.00 91.19 134 LEU A N 1
ATOM 1043 C CA . LEU A 1 134 ? 10.028 -1.162 -3.127 1.00 91.19 134 LEU A CA 1
ATOM 1044 C C . LEU A 1 134 ? 8.932 -1.296 -2.073 1.00 91.19 134 LEU A C 1
ATOM 1046 O O . LEU A 1 134 ? 8.357 -2.371 -1.923 1.00 91.19 134 LEU A O 1
ATOM 1050 N N . GLU A 1 135 ? 8.632 -0.221 -1.357 1.00 92.00 135 GLU A N 1
ATOM 1051 C CA . GLU A 1 135 ? 7.411 -0.148 -0.560 1.00 92.00 135 GLU A CA 1
ATOM 1052 C C . GLU A 1 135 ? 6.394 0.709 -1.304 1.00 92.00 135 GLU A C 1
ATOM 1054 O O . GLU A 1 135 ? 6.738 1.774 -1.815 1.00 92.00 135 GLU A O 1
ATOM 1059 N N . LEU A 1 136 ? 5.160 0.227 -1.384 1.00 91.38 136 LEU A N 1
ATOM 1060 C CA . LEU A 1 136 ? 4.055 0.865 -2.089 1.00 91.38 136 LEU A CA 1
ATOM 1061 C C . LEU A 1 136 ? 2.830 0.874 -1.183 1.00 91.38 136 LEU A C 1
ATOM 1063 O O . LEU A 1 136 ? 2.547 -0.127 -0.530 1.00 91.38 136 LEU A O 1
ATOM 1067 N N . ILE A 1 137 ? 2.096 1.983 -1.143 1.00 91.19 137 ILE A N 1
ATOM 1068 C CA . ILE A 1 137 ? 0.808 2.009 -0.449 1.00 91.19 137 ILE A CA 1
ATOM 1069 C C . ILE A 1 137 ? -0.260 1.441 -1.379 1.00 91.19 137 ILE A C 1
ATOM 1071 O O . ILE A 1 137 ? -0.425 1.905 -2.508 1.00 91.19 137 ILE A O 1
ATOM 1075 N N . LEU A 1 138 ? -0.966 0.415 -0.910 1.00 92.69 138 LEU A N 1
ATOM 1076 C CA . LEU A 1 138 ? -2.083 -0.163 -1.637 1.00 92.69 138 LEU A CA 1
ATOM 1077 C C . LEU A 1 138 ? -3.237 0.846 -1.718 1.00 92.69 138 LEU A C 1
ATOM 1079 O O . LEU A 1 138 ? -3.526 1.520 -0.728 1.00 92.69 138 LEU A O 1
ATOM 1083 N N . PRO A 1 139 ? -3.938 0.933 -2.858 1.00 92.31 139 PRO A N 1
ATOM 1084 C CA . PRO A 1 139 ? -5.077 1.829 -3.000 1.00 92.31 139 PRO A CA 1
ATOM 1085 C C . PRO A 1 139 ? -6.193 1.441 -2.032 1.00 92.31 139 PRO A C 1
ATOM 1087 O O . PRO A 1 139 ? -6.400 0.257 -1.760 1.00 92.31 139 PRO A O 1
ATOM 1090 N N . SER A 1 140 ? -6.925 2.440 -1.536 1.00 92.00 140 SER A N 1
ATOM 1091 C CA . SER A 1 140 ? -8.036 2.259 -0.584 1.00 92.00 140 SER A CA 1
ATOM 1092 C C . SER A 1 140 ? -9.151 1.348 -1.119 1.00 92.00 140 SER A C 1
ATOM 1094 O O . SER A 1 140 ? -9.867 0.695 -0.360 1.00 92.00 140 SER A O 1
ATOM 1096 N N . GLU A 1 141 ? -9.302 1.312 -2.438 1.00 92.44 141 GLU A N 1
ATOM 1097 C CA . GLU A 1 141 ? -10.328 0.585 -3.184 1.00 92.44 141 GLU A CA 1
ATOM 1098 C C . GLU A 1 141 ? -9.634 -0.428 -4.099 1.00 92.44 141 GLU A C 1
ATOM 1100 O O . GLU A 1 141 ? -8.508 -0.186 -4.549 1.00 92.44 141 GLU A O 1
ATOM 1105 N N . ILE A 1 142 ? -10.274 -1.571 -4.359 1.00 91.38 142 ILE A N 1
ATOM 1106 C CA . ILE A 1 142 ? -9.653 -2.609 -5.182 1.00 91.38 142 ILE A CA 1
ATOM 1107 C C . ILE A 1 142 ? -9.491 -2.110 -6.631 1.00 91.38 142 ILE A C 1
ATOM 1109 O O . ILE A 1 142 ? -10.461 -1.628 -7.219 1.00 91.38 142 ILE A O 1
ATOM 1113 N N . PRO A 1 143 ? -8.287 -2.186 -7.222 1.00 92.25 143 PRO A N 1
ATOM 1114 C CA . PRO A 1 143 ? -8.083 -1.755 -8.598 1.00 92.25 143 PRO A CA 1
ATOM 1115 C C . PRO A 1 143 ? -8.708 -2.693 -9.615 1.00 92.25 143 PRO A C 1
ATOM 1117 O O . PRO A 1 143 ? -8.773 -3.909 -9.434 1.00 92.25 143 PRO A O 1
ATOM 1120 N N . GLU A 1 144 ? -9.071 -2.105 -10.744 1.00 89.94 144 GLU A N 1
ATOM 1121 C CA . GLU A 1 144 ? -9.563 -2.796 -11.922 1.00 89.94 144 GLU A CA 1
ATOM 1122 C C . GLU A 1 144 ? -8.481 -2.824 -13.005 1.00 89.94 144 GLU A C 1
ATOM 1124 O O . GLU A 1 144 ? -7.512 -2.060 -12.986 1.00 89.94 144 GLU A O 1
ATOM 1129 N N . VAL A 1 145 ? -8.645 -3.707 -13.990 1.00 86.69 145 VAL A N 1
ATOM 1130 C CA . VAL A 1 145 ? -7.767 -3.708 -15.164 1.00 86.69 145 VAL A CA 1
ATOM 1131 C C . VAL A 1 145 ? -8.033 -2.432 -15.963 1.00 86.69 145 VAL A C 1
ATOM 1133 O O . VAL A 1 145 ? -9.104 -2.256 -16.543 1.00 86.69 145 VAL A O 1
ATOM 1136 N N . GLY A 1 146 ? -7.047 -1.541 -15.996 1.00 79.44 146 GLY A N 1
ATOM 1137 C CA . GLY A 1 146 ? -7.121 -0.265 -16.692 1.00 79.44 146 GLY A CA 1
ATOM 1138 C C . GLY A 1 146 ? -6.889 -0.391 -18.195 1.00 79.44 146 GLY A C 1
ATOM 1139 O O . GLY A 1 146 ? -6.062 -1.179 -18.661 1.00 79.44 146 GLY A O 1
ATOM 1140 N N . ASN A 1 147 ? -7.583 0.446 -18.970 1.00 79.81 147 ASN A N 1
ATOM 1141 C CA . ASN A 1 147 ? -7.307 0.604 -20.394 1.00 79.81 147 ASN A CA 1
ATOM 1142 C C . ASN A 1 147 ? -6.187 1.635 -20.610 1.00 79.81 147 ASN A C 1
ATOM 1144 O O . ASN A 1 147 ? -6.370 2.831 -20.374 1.00 79.81 147 ASN A O 1
ATOM 1148 N N . LEU A 1 148 ? -5.048 1.166 -21.127 1.00 71.69 148 LEU A N 1
ATOM 1149 C CA . LEU A 1 148 ? -3.858 1.977 -21.384 1.00 71.69 148 LEU A CA 1
ATOM 1150 C C . LEU A 1 148 ? -3.966 2.916 -22.612 1.00 71.69 148 LEU A C 1
ATOM 1152 O O . LEU A 1 148 ? -2.968 3.491 -23.046 1.00 71.69 148 LEU A O 1
ATOM 1156 N N . THR A 1 149 ? -5.158 3.113 -23.176 1.00 68.25 149 THR A N 1
ATOM 1157 C CA . THR A 1 149 ? -5.376 4.039 -24.300 1.00 68.25 149 THR A CA 1
ATOM 1158 C C . THR A 1 149 ? -6.336 5.187 -23.985 1.00 68.25 149 THR A C 1
ATOM 1160 O O . THR A 1 149 ? -6.621 5.985 -24.878 1.00 68.25 149 THR A O 1
ATOM 1163 N N . HIS A 1 150 ? -6.872 5.286 -22.763 1.00 67.12 150 HIS A N 1
ATOM 1164 C CA . HIS A 1 150 ? -7.893 6.281 -22.412 1.00 67.12 150 HIS A CA 1
ATOM 1165 C C . HIS A 1 150 ? -7.580 6.995 -21.090 1.00 67.12 150 HIS A C 1
ATOM 1167 O O . HIS A 1 150 ? -7.256 6.345 -20.102 1.00 67.12 150 HIS A O 1
ATOM 1173 N N . GLU A 1 151 ? -7.671 8.332 -21.099 1.00 70.31 151 GLU A N 1
ATOM 1174 C CA . GLU A 1 151 ? -7.598 9.214 -19.914 1.00 70.31 151 GLU A CA 1
ATOM 1175 C C . GLU A 1 151 ? -6.428 8.947 -18.949 1.00 70.31 151 GLU A C 1
ATOM 1177 O O . GLU A 1 151 ? -6.546 9.048 -17.730 1.00 70.31 151 GLU A O 1
ATOM 1182 N N . ILE A 1 152 ? -5.259 8.635 -19.508 1.00 78.62 152 ILE A N 1
ATOM 1183 C CA . ILE A 1 152 ? -4.039 8.383 -18.738 1.00 78.62 152 ILE A CA 1
ATOM 1184 C C . ILE A 1 152 ? -3.452 9.674 -18.173 1.00 78.62 152 ILE A C 1
ATOM 1186 O O . ILE A 1 152 ? -3.469 10.732 -18.817 1.00 78.62 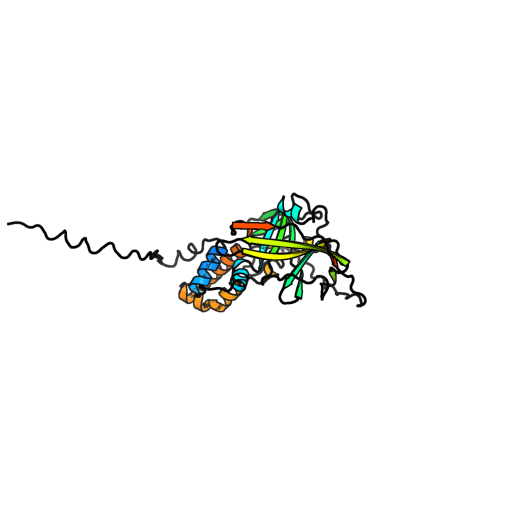152 ILE A O 1
ATOM 1190 N N . LEU A 1 153 ? -2.855 9.534 -16.987 1.00 79.88 153 LEU A N 1
ATOM 1191 C CA . LEU A 1 153 ? -2.056 10.544 -16.304 1.00 79.88 153 LEU A CA 1
ATOM 1192 C C . LEU A 1 153 ? -1.095 11.264 -17.274 1.00 79.88 153 LEU A C 1
ATOM 1194 O O . LEU A 1 153 ? -0.264 10.614 -17.915 1.00 79.88 153 LEU A O 1
ATOM 1198 N N . PRO A 1 154 ? -1.157 12.603 -17.393 1.00 81.25 154 PRO A N 1
ATOM 1199 C CA . PRO A 1 154 ? -0.323 13.349 -18.335 1.00 81.25 154 PRO A CA 1
ATOM 1200 C C . PRO A 1 154 ? 1.179 13.063 -18.210 1.00 81.25 154 PRO A C 1
ATOM 1202 O O . PRO A 1 154 ? 1.873 13.004 -19.222 1.00 81.25 154 PRO A O 1
ATOM 1205 N N . GLN A 1 155 ? 1.676 12.838 -16.991 1.00 81.06 155 GLN A N 1
ATOM 1206 C CA . GLN A 1 155 ? 3.092 12.599 -16.717 1.00 81.06 155 GLN A CA 1
ATOM 1207 C C . GLN A 1 155 ? 3.635 11.282 -17.291 1.00 81.06 155 GLN A C 1
ATOM 1209 O O . GLN A 1 155 ? 4.840 11.190 -17.524 1.00 81.06 155 GLN A O 1
ATOM 1214 N N . VAL A 1 156 ? 2.778 10.286 -17.554 1.00 84.19 156 VAL A N 1
ATOM 1215 C CA . VAL A 1 156 ? 3.200 8.961 -18.052 1.00 84.19 156 VAL A CA 1
ATOM 1216 C C . VAL A 1 156 ? 2.925 8.750 -19.544 1.00 84.19 156 VAL A C 1
ATOM 1218 O O . VAL A 1 156 ? 3.138 7.656 -20.064 1.00 84.19 156 VAL A O 1
ATOM 1221 N N . ARG A 1 157 ? 2.475 9.778 -20.268 1.00 84.19 157 ARG A N 1
ATOM 1222 C CA . ARG A 1 157 ? 2.355 9.703 -21.733 1.00 84.19 157 ARG A CA 1
ATOM 1223 C C . ARG A 1 157 ? 3.726 9.455 -22.364 1.00 84.19 157 ARG A C 1
ATOM 1225 O O . ARG A 1 157 ? 4.718 9.971 -21.848 1.00 84.19 157 ARG A O 1
ATOM 1232 N N . GLY A 1 158 ? 3.786 8.618 -23.398 1.00 81.69 158 GLY A N 1
ATOM 1233 C CA . GLY A 1 158 ? 5.041 8.206 -24.044 1.00 81.69 158 GLY A CA 1
ATOM 1234 C C . GLY A 1 158 ? 5.896 7.225 -23.242 1.00 81.69 158 GLY A C 1
ATOM 1235 O O . GLY A 1 158 ? 6.939 6.779 -23.718 1.00 81.69 158 GLY A O 1
ATOM 1236 N N . SER A 1 159 ? 5.475 6.872 -22.024 1.00 85.69 159 SER A N 1
ATOM 1237 C CA . SER A 1 159 ? 6.187 5.893 -21.210 1.00 85.69 159 SER A CA 1
ATOM 1238 C C . SER A 1 159 ? 5.951 4.470 -21.706 1.00 85.69 159 SER A C 1
ATOM 1240 O O . SER A 1 159 ? 4.973 4.149 -22.392 1.00 85.69 159 SER A O 1
ATOM 1242 N N . LYS A 1 160 ? 6.849 3.586 -21.284 1.00 87.19 160 LYS A N 1
ATOM 1243 C CA . LYS A 1 160 ? 6.657 2.146 -21.377 1.00 87.19 160 LYS A CA 1
ATOM 1244 C C . LYS A 1 160 ? 5.854 1.689 -20.163 1.00 87.19 160 LYS A C 1
ATOM 1246 O O . LYS A 1 160 ? 6.338 1.833 -19.046 1.00 87.19 160 LYS A O 1
ATOM 1251 N N . ALA A 1 161 ? 4.681 1.097 -20.357 1.00 86.31 161 ALA A N 1
ATOM 1252 C CA . ALA A 1 161 ? 3.880 0.583 -19.250 1.00 86.31 161 ALA A CA 1
ATOM 1253 C C . ALA A 1 161 ? 4.037 -0.929 -19.100 1.00 86.31 161 ALA A C 1
ATOM 1255 O O . ALA A 1 161 ? 3.897 -1.675 -20.069 1.00 86.31 161 ALA A O 1
ATOM 1256 N N . VAL A 1 162 ? 4.297 -1.374 -17.874 1.00 85.94 162 VAL A N 1
ATOM 1257 C CA . VAL A 1 162 ? 4.375 -2.784 -17.489 1.00 85.94 162 VAL A CA 1
ATOM 1258 C C . VAL A 1 162 ? 3.243 -3.075 -16.508 1.00 85.94 162 VAL A C 1
ATOM 1260 O O . VAL A 1 162 ? 3.218 -2.524 -15.410 1.00 85.94 162 VAL A O 1
ATOM 1263 N N . GLU A 1 163 ? 2.295 -3.922 -16.905 1.00 87.00 163 GLU A N 1
ATOM 1264 C CA . GLU A 1 163 ? 1.236 -4.396 -16.007 1.00 87.00 163 GLU A CA 1
ATOM 1265 C C . GLU A 1 163 ? 1.780 -5.529 -15.139 1.00 87.00 163 GLU A C 1
ATOM 1267 O O . GLU A 1 163 ? 2.270 -6.541 -15.646 1.00 87.00 163 GLU A O 1
ATOM 1272 N N . VAL A 1 164 ? 1.657 -5.352 -13.830 1.00 87.19 164 VAL A N 1
ATOM 1273 C CA . VAL A 1 164 ? 2.070 -6.289 -12.795 1.00 87.19 164 VAL A CA 1
ATOM 1274 C C . VAL A 1 164 ? 0.836 -6.669 -11.996 1.00 87.19 164 VAL A C 1
ATOM 1276 O O . VAL A 1 164 ? 0.126 -5.803 -11.491 1.00 87.19 164 VAL A O 1
ATOM 1279 N N . LEU A 1 165 ? 0.594 -7.967 -11.844 1.00 88.44 165 LEU A N 1
ATOM 1280 C CA . LEU A 1 165 ? -0.475 -8.454 -10.981 1.00 88.44 165 LEU A CA 1
ATOM 1281 C C . LEU A 1 165 ? 0.123 -8.865 -9.641 1.00 88.44 165 LEU A C 1
ATOM 1283 O O . LEU A 1 165 ? 0.914 -9.809 -9.570 1.00 88.44 165 LEU A O 1
ATOM 1287 N N . VAL A 1 166 ? -0.277 -8.158 -8.589 1.00 89.44 166 VAL A N 1
ATOM 1288 C CA . VAL A 1 166 ? 0.012 -8.542 -7.211 1.00 89.44 166 VAL A CA 1
ATOM 1289 C C . VAL A 1 166 ? -1.143 -9.387 -6.708 1.00 89.44 166 VAL A C 1
ATOM 1291 O O . VAL A 1 166 ? -2.295 -8.959 -6.707 1.00 89.44 166 VAL A O 1
ATOM 1294 N N . VAL A 1 167 ? -0.837 -10.600 -6.276 1.00 90.31 167 VAL A N 1
ATOM 1295 C CA . VAL A 1 167 ? -1.823 -11.526 -5.738 1.00 90.31 167 VAL A CA 1
ATOM 1296 C C . VAL A 1 167 ? -1.642 -11.615 -4.234 1.00 90.31 167 VAL A C 1
ATOM 1298 O O . VAL A 1 167 ? -0.619 -12.114 -3.773 1.00 90.31 167 VAL A O 1
ATOM 1301 N N . ILE A 1 168 ? -2.643 -11.166 -3.482 1.00 90.00 168 ILE A N 1
ATOM 1302 C CA . ILE A 1 168 ? -2.698 -11.318 -2.027 1.00 90.00 168 ILE A CA 1
ATOM 1303 C C . ILE A 1 168 ? -3.599 -12.508 -1.721 1.00 90.00 168 ILE A C 1
ATOM 1305 O O . ILE A 1 168 ? -4.767 -12.515 -2.109 1.00 90.00 168 ILE A O 1
ATOM 1309 N N . THR A 1 169 ? -3.065 -13.507 -1.025 1.00 87.12 169 THR A N 1
ATOM 1310 C CA . THR A 1 169 ? -3.859 -14.642 -0.540 1.00 87.12 169 THR A CA 1
ATOM 1311 C C . THR A 1 169 ? -3.915 -14.597 0.979 1.00 87.12 169 THR A C 1
ATOM 1313 O O . THR A 1 169 ? -2.874 -14.671 1.636 1.00 87.12 169 THR A O 1
ATOM 1316 N N . ASP A 1 170 ? -5.121 -14.492 1.530 1.00 82.81 170 ASP A N 1
ATOM 1317 C CA . ASP A 1 170 ? -5.385 -14.647 2.961 1.00 82.81 170 ASP A CA 1
ATOM 1318 C C . ASP A 1 170 ? -6.074 -16.002 3.233 1.00 82.81 170 ASP A C 1
ATOM 1320 O O . ASP A 1 170 ? -6.053 -16.901 2.384 1.00 82.81 170 ASP A O 1
ATOM 1324 N N . GLU A 1 171 ? -6.605 -16.213 4.437 1.00 79.69 171 GLU A N 1
ATOM 1325 C CA . GLU A 1 171 ? -7.245 -17.486 4.798 1.00 79.69 171 GLU A CA 1
ATOM 1326 C C . GLU A 1 171 ? -8.570 -17.746 4.063 1.00 79.69 171 GLU A C 1
ATOM 1328 O O . GLU A 1 171 ? -8.963 -18.901 3.885 1.00 79.69 171 GLU A O 1
ATOM 1333 N N . VAL A 1 172 ? -9.254 -16.691 3.620 1.00 82.38 172 VAL A N 1
ATOM 1334 C CA . VAL A 1 172 ? -10.661 -16.721 3.195 1.00 82.38 172 VAL A CA 1
ATOM 1335 C C . VAL A 1 172 ? -10.878 -16.209 1.770 1.00 82.38 172 VAL A C 1
ATOM 1337 O O . VAL A 1 172 ? -11.919 -16.480 1.170 1.00 82.38 172 VAL A O 1
ATOM 1340 N N . ALA A 1 173 ? -9.912 -15.491 1.205 1.00 85.38 173 ALA A N 1
ATOM 1341 C CA . ALA A 1 173 ? -10.009 -14.792 -0.061 1.00 85.38 173 ALA A CA 1
ATOM 1342 C C . ALA A 1 173 ? -8.654 -14.690 -0.782 1.00 85.38 173 ALA A C 1
ATOM 1344 O O . ALA A 1 173 ? -7.561 -14.796 -0.219 1.00 85.38 173 ALA A O 1
ATOM 1345 N N . LYS A 1 174 ? -8.754 -14.461 -2.092 1.00 90.25 174 LYS A N 1
ATOM 1346 C CA . LYS A 1 174 ? -7.626 -14.185 -2.978 1.00 90.25 174 LYS A CA 1
ATOM 1347 C C . LYS A 1 174 ? -7.919 -12.910 -3.755 1.00 90.25 174 LYS A C 1
ATOM 1349 O O . LYS A 1 174 ? -8.859 -12.890 -4.547 1.00 90.25 174 LYS A O 1
ATOM 1354 N N . TYR A 1 175 ? -7.094 -11.888 -3.570 1.00 92.12 175 TYR A N 1
ATOM 1355 C CA . TYR A 1 175 ? -7.190 -10.611 -4.273 1.00 92.12 175 TYR A CA 1
ATOM 1356 C C . TYR A 1 175 ? -6.153 -10.553 -5.383 1.00 92.12 175 TYR A C 1
ATOM 1358 O O . TYR A 1 175 ? -4.992 -10.897 -5.170 1.00 92.12 175 TYR A O 1
ATOM 1366 N N . VAL A 1 176 ? -6.571 -10.114 -6.568 1.00 90.94 176 VAL A N 1
ATOM 1367 C CA . VAL A 1 176 ? -5.685 -9.878 -7.711 1.00 90.94 176 VAL A CA 1
ATOM 1368 C C . VAL A 1 176 ? -5.701 -8.386 -7.994 1.00 90.94 176 VAL A C 1
ATOM 1370 O O . VAL A 1 176 ? -6.726 -7.846 -8.395 1.00 90.94 176 VAL A O 1
ATOM 1373 N N . ILE A 1 177 ? -4.570 -7.734 -7.757 1.00 92.00 177 ILE A N 1
ATOM 1374 C CA . ILE A 1 177 ? -4.423 -6.283 -7.781 1.00 92.00 177 ILE A CA 1
ATOM 1375 C C . ILE A 1 177 ? -3.570 -5.914 -8.996 1.00 92.00 177 ILE A C 1
ATOM 1377 O O . ILE A 1 177 ? -2.360 -6.167 -8.986 1.00 92.00 177 ILE A O 1
ATOM 1381 N N . PRO A 1 178 ? -4.169 -5.344 -10.053 1.00 91.62 178 PRO A N 1
ATOM 1382 C CA . PRO A 1 178 ? -3.413 -4.821 -11.177 1.00 91.62 178 PRO A CA 1
ATOM 1383 C C . PRO A 1 178 ? -2.717 -3.508 -10.802 1.00 91.62 178 PRO A C 1
ATOM 1385 O O . PRO A 1 178 ? -3.355 -2.529 -10.419 1.00 91.62 178 PRO A O 1
ATOM 1388 N N . LEU A 1 179 ? -1.393 -3.493 -10.946 1.00 91.88 179 LEU A N 1
ATOM 1389 C CA . LEU A 1 179 ? -0.528 -2.325 -10.819 1.00 91.88 179 LEU A CA 1
ATOM 1390 C C . LEU A 1 179 ? 0.161 -2.056 -12.158 1.00 91.88 179 LEU A C 1
ATOM 1392 O O . LEU A 1 179 ? 0.525 -2.983 -12.880 1.00 91.88 179 LEU A O 1
ATOM 1396 N N . TYR A 1 180 ? 0.398 -0.787 -12.473 1.00 90.75 180 TYR A N 1
ATOM 1397 C CA . TYR A 1 180 ? 1.039 -0.377 -13.718 1.00 90.75 180 TYR A CA 1
ATOM 1398 C C . TYR A 1 180 ? 2.314 0.400 -13.420 1.00 90.75 180 TYR A C 1
ATOM 1400 O O . TYR A 1 180 ? 2.284 1.465 -12.807 1.00 90.75 180 TYR A O 1
ATOM 1408 N N . PHE A 1 181 ? 3.441 -0.145 -13.865 1.00 90.81 181 PHE A N 1
ATOM 1409 C CA . PHE A 1 181 ? 4.759 0.459 -13.741 1.00 90.81 181 PHE A CA 1
ATOM 1410 C C . PHE A 1 181 ? 5.071 1.184 -15.046 1.00 90.81 181 PHE A C 1
ATOM 1412 O O . PHE A 1 181 ? 5.367 0.560 -16.067 1.00 90.81 181 PHE A O 1
ATOM 1419 N N . PHE A 1 182 ? 4.971 2.506 -15.017 1.00 90.25 182 PHE A N 1
ATOM 1420 C CA . PHE A 1 182 ? 5.299 3.379 -16.132 1.00 90.25 182 PHE A CA 1
ATOM 1421 C C . PHE A 1 182 ? 6.777 3.759 -16.049 1.00 90.25 182 PHE A C 1
ATOM 1423 O O . PHE A 1 182 ? 7.216 4.430 -15.114 1.00 90.25 182 PHE A O 1
ATOM 1430 N N . ILE A 1 183 ? 7.545 3.292 -17.024 1.00 89.88 183 ILE A N 1
ATOM 1431 C CA . ILE A 1 183 ? 9.000 3.394 -17.089 1.00 89.88 183 ILE A CA 1
ATOM 1432 C C . ILE A 1 183 ? 9.380 4.484 -18.087 1.00 89.88 183 ILE A C 1
ATOM 1434 O O . ILE A 1 183 ? 8.860 4.515 -19.207 1.00 89.88 183 ILE A O 1
ATOM 1438 N N . ASN A 1 184 ? 10.337 5.326 -17.695 1.00 88.00 184 ASN A N 1
ATOM 1439 C CA . ASN A 1 184 ? 10.774 6.511 -18.433 1.00 88.00 184 ASN A CA 1
ATOM 1440 C C . ASN A 1 184 ? 9.600 7.461 -18.738 1.00 88.00 184 ASN A C 1
ATOM 1442 O O . ASN A 1 184 ? 9.301 7.709 -19.908 1.00 88.00 184 ASN A O 1
ATOM 1446 N N . PRO A 1 185 ? 8.902 7.975 -17.708 1.00 83.25 185 PRO A N 1
ATOM 1447 C CA . PRO A 1 185 ? 7.845 8.959 -17.898 1.00 83.25 185 PRO A CA 1
ATOM 1448 C C . PRO A 1 185 ? 8.387 10.223 -18.577 1.00 83.25 185 PRO A C 1
ATOM 1450 O O . PRO A 1 185 ? 9.529 10.631 -18.351 1.00 83.25 185 PRO A O 1
ATOM 1453 N N . THR A 1 186 ? 7.539 10.879 -19.372 1.00 78.50 186 THR A N 1
ATOM 1454 C CA . THR A 1 186 ? 7.885 12.150 -20.032 1.00 78.50 186 THR A CA 1
ATOM 1455 C C . THR A 1 186 ? 8.229 13.235 -19.011 1.00 78.50 186 THR A C 1
ATOM 1457 O O . THR A 1 186 ? 9.134 14.041 -19.234 1.00 78.50 186 THR A O 1
ATOM 1460 N N . ILE A 1 187 ? 7.537 13.242 -17.868 1.00 76.19 187 ILE A N 1
ATOM 1461 C CA . ILE A 1 187 ? 7.848 14.127 -16.744 1.00 76.19 187 ILE A CA 1
ATOM 1462 C C . ILE A 1 187 ? 8.577 13.311 -15.679 1.00 76.19 187 ILE A C 1
ATOM 1464 O O . ILE A 1 187 ? 7.976 12.484 -14.993 1.00 76.19 187 ILE A O 1
ATOM 1468 N N . LYS A 1 188 ? 9.878 13.572 -15.537 1.00 72.81 188 LYS A N 1
ATOM 1469 C CA . LYS A 1 188 ? 10.710 12.985 -14.484 1.00 72.81 188 LYS A CA 1
ATOM 1470 C C . LYS A 1 188 ? 10.573 13.796 -13.206 1.00 72.81 188 LYS A C 1
ATOM 1472 O O . LYS A 1 188 ? 10.736 15.015 -13.229 1.00 72.81 188 LYS A O 1
ATOM 1477 N N . ASP A 1 189 ? 10.346 13.113 -12.094 1.00 70.00 189 ASP A N 1
ATOM 1478 C CA . ASP A 1 189 ? 10.286 13.737 -10.778 1.00 70.00 189 ASP A CA 1
ATOM 1479 C C . ASP A 1 189 ? 11.489 13.293 -9.945 1.00 70.00 189 ASP A C 1
ATOM 1481 O O . ASP A 1 189 ? 11.498 12.225 -9.332 1.00 70.00 189 ASP A O 1
ATOM 1485 N N . ARG A 1 190 ? 12.538 14.121 -9.964 1.00 66.81 190 ARG A N 1
ATOM 1486 C CA . ARG A 1 190 ? 13.795 13.846 -9.251 1.00 66.81 190 ARG A CA 1
ATOM 1487 C C . ARG A 1 190 ? 13.659 13.957 -7.736 1.00 66.81 190 ARG A C 1
ATOM 1489 O O . ARG A 1 190 ? 14.505 13.432 -7.023 1.00 66.81 190 ARG A O 1
ATOM 1496 N N . GLU A 1 191 ? 12.617 14.628 -7.254 1.00 62.06 191 GLU A N 1
ATOM 1497 C CA . GLU A 1 191 ? 12.351 14.791 -5.826 1.00 62.06 191 GLU A CA 1
ATOM 1498 C C . GLU A 1 191 ? 11.440 13.685 -5.286 1.00 62.06 191 GLU A C 1
ATOM 1500 O O . GLU A 1 191 ? 11.319 13.540 -4.072 1.00 62.06 191 GLU A O 1
ATOM 1505 N N . ARG A 1 192 ? 10.825 12.858 -6.148 1.00 66.88 192 ARG A N 1
ATOM 1506 C CA . ARG A 1 192 ? 9.928 11.770 -5.723 1.00 66.88 192 ARG A CA 1
ATOM 1507 C C . ARG A 1 192 ? 10.591 10.824 -4.723 1.00 66.88 192 ARG A C 1
ATOM 1509 O O . ARG A 1 192 ? 9.949 10.443 -3.750 1.00 66.88 192 ARG A O 1
ATOM 1516 N N . SER A 1 193 ? 11.864 10.498 -4.929 1.00 58.16 193 SER A N 1
ATOM 1517 C CA . SER A 1 193 ? 12.646 9.641 -4.032 1.00 58.16 193 SER A CA 1
ATOM 1518 C C . SER A 1 193 ? 12.964 10.299 -2.680 1.00 58.16 193 SER A C 1
ATOM 1520 O O . SER A 1 193 ? 13.165 9.591 -1.699 1.00 58.16 193 SER A O 1
ATOM 1522 N N . VAL A 1 194 ? 12.944 11.635 -2.616 1.00 59.41 194 VAL A N 1
ATOM 1523 C CA . VAL A 1 194 ? 13.206 12.443 -1.413 1.00 59.41 194 VAL A CA 1
ATOM 1524 C C . VAL A 1 194 ? 11.913 12.769 -0.659 1.00 59.41 194 VAL A C 1
ATOM 1526 O O . VAL A 1 194 ? 11.929 12.929 0.550 1.00 59.41 194 VAL A O 1
ATOM 1529 N N . ARG A 1 195 ? 10.753 12.829 -1.329 1.00 64.50 195 ARG A N 1
ATOM 1530 C CA . ARG A 1 195 ? 9.473 13.161 -0.668 1.00 64.50 195 ARG A CA 1
ATOM 1531 C C . ARG A 1 195 ? 9.030 12.138 0.385 1.00 64.50 195 ARG A C 1
ATOM 1533 O O . ARG A 1 195 ? 8.180 12.469 1.210 1.00 64.50 195 ARG A O 1
ATOM 1540 N N . TYR A 1 196 ? 9.575 10.921 0.347 1.00 69.25 196 TYR A N 1
ATOM 1541 C CA . TYR A 1 196 ? 9.150 9.781 1.167 1.00 69.25 196 TYR A CA 1
ATOM 1542 C C . TYR A 1 196 ? 10.319 9.065 1.872 1.00 69.25 196 TYR A C 1
ATOM 1544 O O . TYR A 1 196 ? 10.199 7.894 2.246 1.00 69.25 196 TYR A O 1
ATOM 1552 N N . ASP A 1 197 ? 11.454 9.751 2.038 1.00 71.81 197 ASP A N 1
ATOM 1553 C CA . ASP A 1 197 ? 12.682 9.212 2.636 1.00 71.81 197 ASP A CA 1
ATOM 1554 C C . ASP A 1 197 ? 12.658 9.161 4.175 1.00 71.81 197 ASP A C 1
ATOM 1556 O O . ASP A 1 197 ? 13.513 8.515 4.786 1.00 71.81 197 ASP A O 1
ATOM 1560 N N . TYR A 1 198 ? 11.656 9.765 4.815 1.00 68.00 198 TYR A N 1
ATOM 1561 C CA . TYR A 1 198 ? 11.436 9.670 6.254 1.00 68.00 198 TYR A CA 1
ATOM 1562 C C . TYR A 1 198 ? 9.973 9.418 6.630 1.00 68.00 198 TYR A C 1
ATOM 1564 O O . TYR A 1 198 ? 9.033 9.903 5.999 1.00 68.00 198 TYR A O 1
ATOM 1572 N N . ASP A 1 199 ? 9.796 8.707 7.741 1.00 70.94 199 ASP A N 1
ATOM 1573 C CA . ASP A 1 199 ? 8.544 8.624 8.483 1.00 70.94 199 ASP A CA 1
ATOM 1574 C C . ASP A 1 199 ? 8.736 9.268 9.867 1.00 70.94 199 ASP A C 1
ATOM 1576 O O . ASP A 1 199 ? 9.608 8.867 10.644 1.00 70.94 199 ASP A O 1
ATOM 1580 N N . TYR A 1 200 ? 7.901 10.255 10.205 1.00 62.25 200 TYR A N 1
ATOM 1581 C CA . TYR A 1 200 ? 7.791 10.748 11.577 1.00 62.25 200 TYR A CA 1
ATOM 1582 C C . TYR A 1 200 ? 6.844 9.828 12.344 1.00 62.25 200 TYR A C 1
ATOM 1584 O O . TYR A 1 200 ? 5.628 9.995 12.299 1.00 62.25 200 TYR A O 1
ATOM 1592 N N . GLY A 1 201 ? 7.378 8.836 13.046 1.00 48.94 201 GLY A N 1
ATOM 1593 C CA . GLY A 1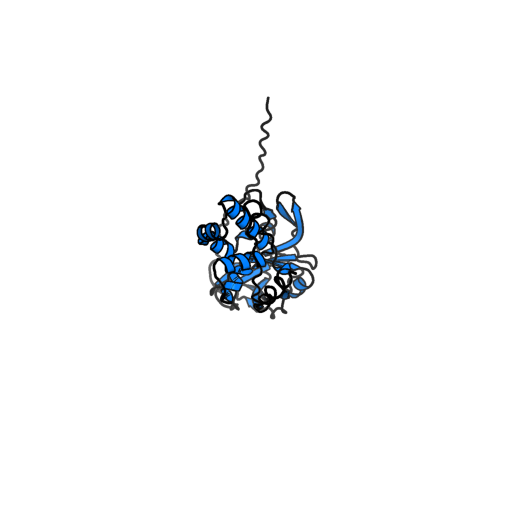 201 ? 6.606 8.209 14.105 1.00 48.94 201 GLY A CA 1
ATOM 1594 C C . GLY A 1 201 ? 6.554 9.131 15.323 1.00 48.94 201 GLY A C 1
ATOM 1595 O O . GLY A 1 201 ? 7.584 9.589 15.808 1.00 48.94 201 GLY A O 1
ATOM 1596 N N . LEU A 1 202 ? 5.349 9.343 15.851 1.00 44.28 202 LEU A N 1
ATOM 1597 C CA . LEU A 1 202 ? 5.082 9.470 17.293 1.00 44.28 202 LEU A CA 1
ATOM 1598 C C . LEU A 1 202 ? 5.546 10.712 18.080 1.00 44.28 202 LEU A C 1
ATOM 1600 O O . LEU A 1 202 ? 5.338 10.724 19.290 1.00 44.28 202 LEU A O 1
ATOM 1604 N N . LEU A 1 203 ? 6.079 11.784 17.484 1.00 38.38 203 LEU A N 1
ATOM 1605 C CA . LEU A 1 203 ? 6.319 13.020 18.268 1.00 38.38 203 LEU A CA 1
ATOM 1606 C C . LEU A 1 203 ? 5.073 13.898 18.443 1.00 38.38 203 LEU A C 1
ATOM 1608 O O . LEU A 1 203 ? 4.991 14.691 19.376 1.00 38.38 203 LEU A O 1
ATOM 1612 N N . THR A 1 204 ? 4.074 13.709 17.591 1.00 39.84 204 THR A N 1
ATOM 1613 C CA . THR A 1 204 ? 2.718 14.218 17.797 1.00 39.84 204 THR A CA 1
ATOM 1614 C C . THR A 1 204 ? 1.801 13.054 17.467 1.00 39.84 204 THR A C 1
ATOM 1616 O O . THR A 1 204 ? 2.029 12.375 16.467 1.00 39.84 204 THR A O 1
ATOM 1619 N N . MET A 1 205 ? 0.801 12.769 18.296 1.00 42.41 205 MET A N 1
ATOM 1620 C CA . MET A 1 205 ? -0.150 11.673 18.047 1.00 42.41 205 MET A CA 1
ATOM 1621 C C . MET A 1 205 ? -0.951 11.854 16.738 1.00 42.41 205 MET A C 1
ATOM 1623 O O . MET A 1 205 ? -1.712 10.967 16.369 1.00 42.41 205 MET A O 1
ATOM 1627 N N . ASP A 1 206 ? -0.724 12.957 16.011 1.00 42.94 206 ASP A N 1
ATOM 1628 C CA . ASP A 1 206 ? -1.600 13.472 14.963 1.00 42.94 206 ASP A CA 1
ATOM 1629 C C . ASP A 1 206 ? -0.887 13.808 13.635 1.00 42.94 206 ASP A C 1
ATOM 1631 O O . ASP A 1 206 ? -1.555 14.176 12.670 1.00 42.94 206 ASP A O 1
ATOM 1635 N N . VAL A 1 207 ? 0.449 13.703 13.539 1.00 48.94 207 VAL A N 1
ATOM 1636 C CA . VAL A 1 207 ? 1.183 14.033 12.296 1.00 48.94 207 VAL A CA 1
ATOM 1637 C C . VAL A 1 207 ? 1.923 12.812 11.770 1.00 48.94 207 VAL A C 1
ATOM 1639 O O . VAL A 1 207 ? 3.081 12.555 12.090 1.00 48.94 207 VAL A O 1
ATOM 1642 N N . LEU A 1 208 ? 1.219 12.058 10.933 1.00 56.59 208 LEU A N 1
ATOM 1643 C CA . LEU A 1 208 ? 1.791 10.993 10.118 1.00 56.59 208 LEU A CA 1
ATOM 1644 C C . LEU A 1 208 ? 2.518 11.579 8.900 1.00 56.59 208 LEU A C 1
ATOM 1646 O O . LEU A 1 208 ? 2.204 12.682 8.445 1.00 56.59 208 LEU A O 1
ATOM 1650 N N . SER A 1 209 ? 3.476 10.833 8.340 1.00 64.56 209 SER A N 1
ATOM 1651 C CA . SER A 1 209 ? 4.134 11.270 7.108 1.00 64.56 209 SER A CA 1
ATOM 1652 C C . SER A 1 209 ? 3.115 11.367 5.957 1.00 64.56 209 SER A C 1
ATOM 1654 O O . SER A 1 209 ? 2.166 10.571 5.896 1.00 64.56 209 SER A O 1
ATOM 1656 N N . PRO A 1 210 ? 3.296 12.309 5.009 1.00 65.94 210 PRO A N 1
ATOM 1657 C CA . PRO A 1 210 ? 2.448 12.406 3.818 1.00 65.94 210 PRO A CA 1
ATOM 1658 C C . PRO A 1 210 ? 2.400 11.104 3.011 1.00 65.94 210 PRO A C 1
ATOM 1660 O O . PRO A 1 210 ? 1.419 10.832 2.329 1.00 65.94 210 PRO A O 1
ATOM 1663 N N . TYR A 1 211 ? 3.452 10.286 3.109 1.00 72.75 211 TYR A N 1
ATOM 1664 C CA . TYR A 1 211 ? 3.506 8.956 2.518 1.00 72.75 211 TYR A CA 1
ATOM 1665 C C . TYR A 1 211 ? 2.464 8.008 3.133 1.00 72.75 211 TYR A C 1
ATOM 1667 O O . TYR A 1 211 ? 1.684 7.388 2.417 1.00 72.75 211 TYR A O 1
ATOM 1675 N N . ARG A 1 212 ? 2.405 7.932 4.470 1.00 73.50 212 ARG A N 1
ATOM 1676 C CA . ARG A 1 212 ? 1.509 7.025 5.213 1.00 73.50 212 ARG A CA 1
ATOM 1677 C C . ARG A 1 212 ? 0.044 7.461 5.225 1.00 73.50 212 ARG A C 1
ATOM 1679 O O . ARG A 1 212 ? -0.809 6.662 5.587 1.00 73.50 212 ARG A O 1
ATOM 1686 N N . THR A 1 213 ? -0.238 8.713 4.873 1.00 67.38 213 THR A N 1
ATOM 1687 C CA . THR A 1 213 ? -1.594 9.299 4.850 1.00 67.38 213 THR A CA 1
ATOM 1688 C C . THR A 1 213 ? -2.128 9.547 3.447 1.00 67.38 213 THR A C 1
ATOM 1690 O O . THR A 1 213 ? -3.200 10.126 3.294 1.00 67.38 213 THR A O 1
ATOM 1693 N N . HIS A 1 214 ? -1.386 9.129 2.421 1.00 66.75 214 HIS A N 1
ATOM 1694 C CA . HIS A 1 214 ? -1.772 9.352 1.034 1.00 66.75 214 HIS A CA 1
ATOM 1695 C C . HIS A 1 214 ? -3.074 8.634 0.667 1.00 66.75 214 HIS A C 1
ATOM 1697 O O . HIS A 1 214 ? -3.912 9.186 -0.040 1.00 66.75 214 HIS A O 1
ATOM 1703 N N . GLU A 1 215 ? -3.236 7.413 1.169 1.00 79.38 215 GLU A N 1
ATOM 1704 C CA . GLU A 1 215 ? -4.441 6.611 1.008 1.00 79.38 215 GLU A CA 1
ATOM 1705 C C . GLU A 1 215 ? -5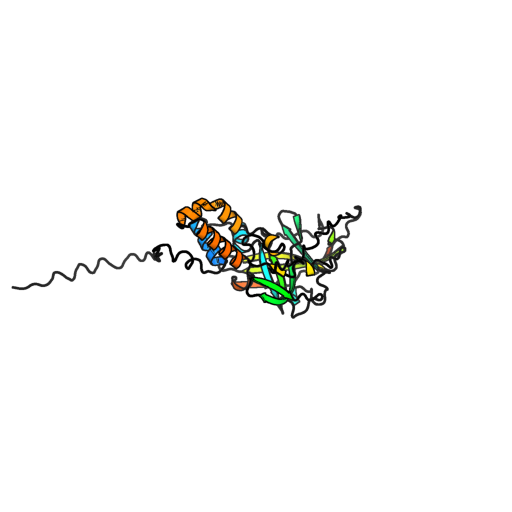.203 6.535 2.329 1.00 79.38 215 GLU A C 1
ATOM 1707 O O . GLU A 1 215 ? -4.642 6.649 3.423 1.00 79.38 215 GLU A O 1
ATOM 1712 N N . LYS A 1 216 ? -6.512 6.335 2.217 1.00 84.50 216 LYS A N 1
ATOM 1713 C CA . LYS A 1 216 ? -7.405 6.257 3.363 1.00 84.50 216 LYS A CA 1
ATOM 1714 C C . LYS A 1 216 ? -7.372 4.855 3.954 1.00 84.50 216 LYS A C 1
ATOM 1716 O O . LYS A 1 216 ? -7.591 3.864 3.265 1.00 84.50 216 LYS A O 1
ATOM 1721 N N . LEU A 1 217 ? -7.206 4.781 5.269 1.00 89.88 217 LEU A N 1
ATOM 1722 C CA . LEU A 1 217 ? -7.419 3.550 6.024 1.00 89.88 217 LEU A CA 1
ATOM 1723 C C . LEU A 1 217 ? -8.904 3.452 6.382 1.00 89.88 217 LEU A C 1
ATOM 1725 O O . LEU A 1 217 ? -9.348 4.027 7.378 1.00 89.88 217 LEU A O 1
ATOM 1729 N N . ARG A 1 218 ? -9.685 2.728 5.571 1.00 91.94 218 ARG A N 1
ATOM 1730 C CA . ARG A 1 218 ? -11.154 2.672 5.707 1.00 91.94 218 ARG A CA 1
ATOM 1731 C C . ARG A 1 218 ? -11.613 2.180 7.084 1.00 91.94 218 ARG A C 1
ATOM 1733 O O . ARG A 1 218 ? -12.629 2.646 7.592 1.00 91.94 218 ARG A O 1
ATOM 1740 N N . ILE A 1 219 ? -10.852 1.281 7.710 1.00 93.25 219 ILE A N 1
ATOM 1741 C CA . ILE A 1 219 ? -11.141 0.809 9.070 1.00 93.25 219 ILE A CA 1
ATOM 1742 C C . ILE A 1 219 ? -10.973 1.914 10.122 1.00 93.25 219 ILE A C 1
ATOM 1744 O O . ILE A 1 219 ? -11.743 1.969 11.072 1.00 93.25 219 ILE A O 1
ATOM 1748 N N . VAL A 1 220 ? -10.020 2.834 9.944 1.00 91.94 220 VAL A N 1
ATOM 1749 C CA . VAL A 1 220 ? -9.809 3.959 10.869 1.00 91.94 220 VAL A CA 1
ATOM 1750 C C . VAL A 1 220 ? -10.934 4.985 10.733 1.00 91.94 220 VAL A C 1
ATOM 1752 O O . VAL A 1 220 ? -11.391 5.519 11.741 1.00 91.94 220 VAL A O 1
ATOM 1755 N N . GLU A 1 221 ? -11.417 5.242 9.510 1.00 91.44 221 GLU A N 1
ATOM 1756 C CA . GLU A 1 221 ? -12.627 6.054 9.297 1.00 91.44 221 GLU A CA 1
ATOM 1757 C C . GLU A 1 221 ? -13.822 5.433 10.036 1.00 91.44 221 GLU A C 1
ATOM 1759 O O . GLU A 1 221 ? -14.444 6.115 10.845 1.00 91.44 221 GLU A O 1
ATOM 1764 N N . LEU A 1 222 ? -14.061 4.126 9.855 1.00 93.81 222 LEU A N 1
ATOM 1765 C CA . LEU A 1 222 ? -15.150 3.406 10.525 1.00 93.81 222 LEU A CA 1
ATOM 1766 C C . LEU A 1 222 ? -15.042 3.471 12.057 1.00 93.81 222 LEU A C 1
ATOM 1768 O O . LEU A 1 222 ? -16.028 3.750 12.730 1.00 93.81 222 LEU A O 1
ATOM 1772 N N . VAL A 1 223 ? -13.850 3.248 12.620 1.00 92.62 223 VAL A N 1
ATOM 1773 C CA . VAL A 1 223 ? -13.620 3.328 14.074 1.00 92.62 223 VAL A CA 1
ATOM 1774 C C . VAL A 1 223 ? -13.954 4.718 14.615 1.00 92.62 223 VAL A C 1
ATOM 1776 O O . VAL A 1 223 ? -14.567 4.832 15.674 1.00 92.62 223 VAL A O 1
ATOM 1779 N N . ASN A 1 224 ? -13.575 5.775 13.894 1.00 90.06 224 ASN A N 1
ATOM 1780 C CA . ASN A 1 224 ? -13.872 7.146 14.302 1.00 90.06 224 ASN A CA 1
ATOM 1781 C C . ASN A 1 224 ? -15.360 7.496 14.149 1.00 90.06 224 ASN A C 1
ATOM 1783 O O . ASN A 1 224 ? -15.912 8.160 15.025 1.00 90.06 224 ASN A O 1
ATOM 1787 N N . GLU A 1 225 ? -16.004 7.047 13.067 1.00 94.81 225 GLU A N 1
ATOM 1788 C CA . GLU A 1 225 ? -17.447 7.204 12.838 1.00 94.81 225 GLU A CA 1
ATOM 1789 C C . GLU A 1 225 ? -18.262 6.513 13.947 1.00 94.81 225 GLU A C 1
ATOM 1791 O O . GLU A 1 225 ? -19.200 7.101 14.485 1.00 94.81 225 GLU A O 1
ATOM 1796 N N . GLU A 1 226 ? -17.837 5.320 14.370 1.00 95.81 226 GLU A N 1
ATOM 1797 C CA . GLU A 1 226 ? -18.503 4.497 15.388 1.00 95.81 226 GLU A CA 1
ATOM 1798 C C . GLU A 1 226 ? -17.939 4.690 16.807 1.00 95.81 226 GLU A C 1
ATOM 1800 O O . GLU A 1 226 ? -18.197 3.880 17.705 1.00 95.81 226 GLU A O 1
ATOM 1805 N N . LYS A 1 227 ? -17.178 5.770 17.046 1.00 93.38 227 LYS A N 1
ATOM 1806 C CA . LYS A 1 227 ? -16.452 6.001 18.307 1.00 93.38 227 LYS A CA 1
ATOM 1807 C C . LYS A 1 227 ? -17.331 5.787 19.540 1.00 93.38 227 LYS A C 1
ATOM 1809 O O . LYS A 1 227 ? -16.957 5.031 20.433 1.00 93.38 227 LYS A O 1
ATOM 1814 N N . SER A 1 228 ? -18.494 6.440 19.602 1.00 94.50 228 SER A N 1
ATOM 1815 C CA . SER A 1 228 ? -19.370 6.371 20.780 1.00 94.50 228 SER A CA 1
ATOM 1816 C C . SER A 1 228 ? -19.896 4.958 21.036 1.00 94.50 228 SER A C 1
ATOM 1818 O O . SER A 1 228 ? -19.944 4.525 22.186 1.00 94.50 228 SER A O 1
ATOM 1820 N N . TYR A 1 229 ? -20.239 4.226 19.975 1.00 94.50 229 TYR A N 1
ATOM 1821 C CA . TYR A 1 229 ? -20.714 2.850 20.085 1.00 94.50 229 TYR A CA 1
ATOM 1822 C C . TYR A 1 229 ? -19.599 1.912 20.558 1.00 94.50 229 TYR A C 1
ATOM 1824 O O . TYR A 1 229 ? -19.801 1.125 21.483 1.00 94.50 229 TYR A O 1
ATOM 1832 N N . LEU A 1 230 ? -18.399 2.033 19.982 1.00 90.94 230 LEU A N 1
ATOM 1833 C CA . LEU A 1 230 ? -17.233 1.248 20.389 1.00 90.94 230 LEU A CA 1
ATOM 1834 C C . LEU A 1 230 ? -16.832 1.537 21.840 1.00 90.94 230 LEU A C 1
ATOM 1836 O O . LEU A 1 230 ? -16.561 0.602 22.590 1.00 90.94 230 LEU A O 1
ATOM 1840 N N . GLN A 1 231 ? -16.851 2.804 22.264 1.00 91.19 231 GLN A N 1
ATOM 1841 C CA . GLN A 1 231 ? -16.583 3.182 23.654 1.00 91.19 231 GLN A CA 1
ATOM 1842 C C . GLN A 1 231 ? -17.582 2.555 24.626 1.00 91.19 231 GLN A C 1
ATOM 1844 O O . GLN A 1 231 ? -17.178 2.024 25.660 1.00 91.19 231 GLN A O 1
ATOM 1849 N N . GLU A 1 232 ? -18.872 2.567 24.290 1.00 92.62 232 GLU A N 1
ATOM 1850 C CA . GLU A 1 232 ? -19.902 1.940 25.116 1.00 92.62 232 GLU A CA 1
ATOM 1851 C C . GLU A 1 232 ? -19.722 0.418 25.183 1.00 92.62 232 GLU A C 1
ATOM 1853 O O . GLU A 1 232 ? -19.705 -0.155 26.274 1.00 92.62 232 GLU A O 1
ATOM 1858 N N . LYS A 1 233 ? -19.561 -0.239 24.026 1.00 89.81 233 LYS A N 1
ATOM 1859 C CA . LYS A 1 233 ? -19.499 -1.704 23.922 1.00 89.81 233 LYS A CA 1
ATOM 1860 C C . LYS A 1 233 ? -18.244 -2.313 24.519 1.00 89.81 233 LYS A C 1
ATOM 1862 O O . LYS A 1 233 ? -18.321 -3.394 25.095 1.00 89.81 233 LYS A O 1
ATOM 1867 N N . LEU A 1 234 ? -17.113 -1.635 24.374 1.00 85.38 234 LEU A N 1
ATOM 1868 C CA . LEU A 1 234 ? -15.822 -2.090 24.884 1.00 85.38 234 LEU A CA 1
ATOM 1869 C C . LEU A 1 234 ? -15.481 -1.465 26.243 1.00 85.38 234 LEU A C 1
ATOM 1871 O O . LEU A 1 234 ? -14.402 -1.712 26.773 1.00 85.38 234 LEU A O 1
ATOM 1875 N N . HIS A 1 235 ? -16.395 -0.670 26.813 1.00 87.56 235 HIS A N 1
ATOM 1876 C CA . HIS A 1 235 ? -16.210 0.042 28.079 1.00 87.56 235 HIS A CA 1
ATOM 1877 C C . HIS A 1 235 ? -14.925 0.892 28.112 1.00 87.56 235 HIS A C 1
ATOM 1879 O O . HIS A 1 235 ? -14.206 0.916 29.112 1.00 87.56 235 HIS A O 1
ATOM 1885 N N . LEU A 1 236 ? -14.633 1.590 27.010 1.00 86.38 236 LEU A N 1
ATOM 1886 C CA . LEU A 1 236 ? -13.421 2.395 26.847 1.00 86.38 236 LEU A CA 1
ATOM 1887 C C . LEU A 1 236 ? -13.649 3.834 27.299 1.00 86.38 236 LEU A C 1
ATOM 1889 O O . LEU A 1 236 ? -14.622 4.480 26.906 1.00 86.38 236 LEU A O 1
ATOM 1893 N N . THR A 1 237 ? -12.693 4.379 28.051 1.00 91.25 237 THR A N 1
ATOM 1894 C CA . THR A 1 237 ? -12.607 5.832 28.248 1.00 91.25 237 THR A CA 1
ATOM 1895 C C . THR A 1 237 ? -12.138 6.524 26.961 1.00 91.25 237 THR A C 1
ATOM 1897 O O . THR A 1 237 ? -11.640 5.879 26.037 1.00 91.25 237 THR A O 1
ATOM 1900 N N . ASP A 1 238 ? -12.239 7.854 26.880 1.00 88.75 238 ASP A N 1
ATOM 1901 C CA . ASP A 1 238 ? -11.627 8.614 25.775 1.00 88.75 238 ASP A CA 1
ATOM 1902 C C . ASP A 1 238 ? -10.119 8.365 25.663 1.00 88.75 238 ASP A C 1
ATOM 1904 O O . ASP A 1 238 ? -9.587 8.205 24.564 1.00 88.75 238 ASP A O 1
ATOM 1908 N N . THR A 1 239 ? -9.431 8.282 26.801 1.00 88.12 239 THR A N 1
ATOM 1909 C CA . THR A 1 239 ? -7.995 7.999 26.848 1.00 88.12 239 THR A CA 1
ATOM 1910 C C . THR A 1 239 ? -7.684 6.612 26.288 1.00 88.12 239 THR A C 1
ATOM 1912 O O . THR A 1 239 ? -6.733 6.463 25.522 1.00 88.12 239 THR A O 1
ATOM 1915 N N . ASP A 1 240 ? -8.481 5.603 26.641 1.00 86.00 240 ASP A N 1
ATOM 1916 C CA . ASP A 1 240 ? -8.264 4.230 26.178 1.00 86.00 240 ASP A CA 1
ATOM 1917 C C . ASP A 1 240 ? -8.601 4.079 24.698 1.00 86.00 240 ASP A C 1
ATOM 1919 O O . ASP A 1 240 ? -7.841 3.456 23.961 1.00 86.00 240 ASP A O 1
ATOM 1923 N N . PHE A 1 241 ? -9.668 4.732 24.234 1.00 87.44 241 PHE A N 1
ATOM 1924 C CA . PHE A 1 241 ? -10.024 4.770 22.818 1.00 87.44 241 PHE A CA 1
ATOM 1925 C C . PHE A 1 241 ? -8.921 5.412 21.964 1.00 87.44 241 PHE A C 1
ATOM 1927 O O . PHE A 1 241 ? -8.562 4.889 20.907 1.00 87.44 241 PHE A O 1
ATOM 1934 N N . ASN A 1 242 ? -8.329 6.513 22.436 1.00 85.56 242 ASN A N 1
ATOM 1935 C CA . ASN A 1 242 ? -7.219 7.162 21.737 1.00 85.56 242 ASN A CA 1
ATOM 1936 C C . ASN A 1 242 ? -5.979 6.255 21.688 1.00 85.56 242 ASN A C 1
ATOM 1938 O O . ASN A 1 242 ? -5.369 6.118 20.628 1.00 85.56 242 ASN A O 1
ATOM 1942 N N . LYS A 1 243 ? -5.631 5.588 22.800 1.00 83.56 243 LYS A N 1
ATOM 1943 C CA . LYS A 1 243 ? -4.527 4.609 22.836 1.00 83.56 243 LYS A CA 1
ATOM 1944 C C . LYS A 1 243 ? -4.769 3.446 21.875 1.00 83.56 243 LYS A C 1
ATOM 1946 O O . LYS A 1 243 ? -3.865 3.091 21.123 1.00 83.56 243 LYS A O 1
ATOM 1951 N N . PHE A 1 244 ? -5.978 2.888 21.884 1.00 85.19 244 PHE A N 1
ATOM 1952 C CA . PHE A 1 244 ? -6.399 1.821 20.982 1.00 85.19 244 PHE A CA 1
ATOM 1953 C C . PHE A 1 244 ? -6.254 2.242 19.517 1.00 85.19 244 PHE A C 1
ATOM 1955 O O . PHE A 1 244 ? -5.578 1.571 18.743 1.00 85.19 244 PHE A O 1
ATOM 1962 N N . THR A 1 245 ? -6.805 3.400 19.154 1.00 86.12 245 THR A N 1
ATOM 1963 C CA . THR A 1 245 ? -6.763 3.910 17.778 1.00 86.12 245 THR A CA 1
ATOM 1964 C C . THR A 1 245 ? -5.326 4.192 17.332 1.00 86.12 245 THR A C 1
ATOM 1966 O O . THR A 1 245 ? -4.942 3.841 16.218 1.00 86.12 245 THR A O 1
ATOM 1969 N N . SER A 1 246 ? -4.485 4.749 18.212 1.00 81.56 246 SER A N 1
ATOM 1970 C CA . SER A 1 246 ? -3.051 4.918 17.939 1.00 81.56 246 SER A CA 1
ATOM 1971 C C . SER A 1 246 ? -2.332 3.581 17.728 1.00 81.56 246 SER A C 1
ATOM 1973 O O . SER A 1 246 ? -1.482 3.479 16.843 1.00 81.56 246 SER A O 1
ATOM 1975 N N . HIS A 1 247 ? -2.664 2.550 18.511 1.00 84.75 247 HIS A N 1
ATOM 1976 C CA . HIS A 1 247 ? -2.095 1.217 18.329 1.00 84.75 247 HIS A CA 1
ATOM 1977 C C . HIS A 1 247 ? -2.540 0.586 17.004 1.00 84.75 247 HIS A C 1
ATOM 1979 O O . HIS A 1 247 ? -1.688 0.142 16.238 1.00 84.75 247 HIS A O 1
ATOM 1985 N N . LEU A 1 248 ? -3.838 0.640 16.689 1.00 87.94 248 LEU A N 1
ATOM 1986 C CA . LEU A 1 248 ? -4.396 0.171 15.420 1.00 87.94 248 LEU A CA 1
ATOM 1987 C C . LEU A 1 248 ? -3.687 0.816 14.224 1.00 87.94 248 LEU A C 1
ATOM 1989 O O . LEU A 1 248 ? -3.225 0.113 13.329 1.00 87.94 248 LEU A O 1
ATOM 1993 N N . ILE A 1 249 ? -3.548 2.146 14.221 1.00 86.31 249 ILE A N 1
ATOM 1994 C CA . ILE A 1 249 ? -2.856 2.877 13.149 1.00 86.31 249 ILE A CA 1
ATOM 1995 C C . ILE A 1 249 ? -1.407 2.398 13.010 1.00 86.31 249 ILE A C 1
ATOM 1997 O O . ILE A 1 249 ? -0.940 2.166 11.895 1.00 86.31 249 ILE A O 1
ATOM 2001 N N . LYS A 1 250 ? -0.697 2.210 14.129 1.00 83.00 250 LYS A N 1
ATOM 2002 C CA . LYS A 1 250 ? 0.687 1.720 14.124 1.00 83.00 250 LYS A CA 1
ATOM 2003 C C . LYS A 1 250 ? 0.802 0.323 13.510 1.00 83.00 250 LYS A C 1
ATOM 2005 O O . LYS A 1 250 ? 1.744 0.069 12.763 1.00 83.00 250 LYS A O 1
ATOM 2010 N N . GLU A 1 251 ? -0.128 -0.577 13.814 1.00 86.75 251 GLU A N 1
ATOM 2011 C CA . GLU A 1 251 ? -0.148 -1.921 13.229 1.00 86.75 251 GLU A CA 1
ATOM 2012 C C . GLU A 1 251 ? -0.521 -1.882 11.739 1.00 86.75 251 GLU A C 1
ATOM 2014 O O . GLU A 1 251 ? 0.150 -2.512 10.923 1.00 86.75 251 GLU A O 1
ATOM 2019 N N . LEU A 1 252 ? -1.510 -1.072 11.343 1.00 88.88 252 LEU A N 1
ATOM 2020 C CA . LEU A 1 252 ? -1.916 -0.910 9.938 1.00 88.88 252 LEU A CA 1
ATOM 2021 C C . LEU A 1 252 ? -0.793 -0.360 9.044 1.00 88.88 252 LEU A C 1
ATOM 2023 O O . LEU A 1 252 ? -0.755 -0.671 7.853 1.00 88.88 252 LEU A O 1
ATOM 2027 N N . GLN A 1 253 ? 0.133 0.416 9.613 1.00 84.75 253 GLN A N 1
ATOM 2028 C CA . GLN A 1 253 ? 1.313 0.956 8.928 1.00 84.75 253 GLN A CA 1
ATOM 2029 C C . GLN A 1 253 ? 2.431 -0.063 8.699 1.00 84.75 253 GLN A C 1
ATOM 2031 O O . GLN A 1 253 ? 3.394 0.241 7.989 1.00 84.75 253 GLN A O 1
ATOM 2036 N N . LYS A 1 254 ? 2.346 -1.258 9.289 1.00 87.00 254 LYS A N 1
ATOM 2037 C CA . LYS A 1 254 ? 3.292 -2.331 8.988 1.00 87.00 254 LYS A CA 1
ATOM 2038 C C . LYS A 1 254 ? 2.974 -2.934 7.619 1.00 87.00 254 LYS A C 1
ATOM 2040 O O . LYS A 1 254 ? 1.793 -3.059 7.279 1.00 87.00 254 LYS A O 1
ATOM 2045 N N . PRO A 1 255 ? 3.998 -3.326 6.836 1.00 90.50 255 PRO A N 1
ATOM 2046 C CA . PRO A 1 255 ? 3.768 -3.984 5.564 1.00 90.50 255 PRO A CA 1
ATOM 2047 C C . PRO A 1 255 ? 2.929 -5.252 5.720 1.00 90.50 255 PRO A C 1
ATOM 2049 O O . PRO A 1 255 ? 3.198 -6.071 6.599 1.00 90.50 255 PRO A O 1
ATOM 2052 N N . ILE A 1 256 ? 1.963 -5.453 4.825 1.00 91.75 256 ILE A N 1
ATOM 2053 C CA . ILE A 1 256 ? 1.034 -6.594 4.883 1.00 91.75 256 ILE A CA 1
ATOM 2054 C C . ILE A 1 256 ? 1.724 -7.958 4.712 1.00 91.75 256 ILE A C 1
ATOM 2056 O O . ILE A 1 256 ? 1.129 -8.993 4.997 1.00 91.75 256 ILE A O 1
ATOM 2060 N N . ASN A 1 257 ? 2.980 -7.978 4.256 1.00 89.38 257 ASN A N 1
ATOM 2061 C CA . ASN A 1 257 ? 3.735 -9.182 3.908 1.00 89.38 257 ASN A CA 1
ATOM 2062 C C . ASN A 1 257 ? 3.797 -10.251 4.999 1.00 89.38 257 ASN A C 1
ATOM 2064 O O . ASN A 1 257 ? 3.871 -11.430 4.670 1.00 89.38 257 ASN A O 1
ATOM 2068 N N . SER A 1 258 ? 3.797 -9.858 6.272 1.00 79.88 258 SER A N 1
ATOM 2069 C CA . SER A 1 258 ? 3.855 -10.791 7.403 1.00 79.88 258 SER A CA 1
ATOM 2070 C C . SER A 1 258 ? 2.487 -11.284 7.880 1.00 79.88 258 SER A C 1
ATOM 2072 O O . SER A 1 258 ? 2.434 -12.142 8.753 1.00 79.88 258 SER A O 1
ATOM 2074 N N . GLU A 1 259 ? 1.394 -10.723 7.361 1.00 80.94 259 GLU A N 1
ATOM 2075 C CA . GLU A 1 259 ? 0.024 -10.987 7.830 1.00 80.94 259 GLU A CA 1
ATOM 2076 C C . GLU A 1 259 ? -0.801 -11.820 6.850 1.00 80.94 259 GLU A C 1
ATOM 2078 O O . GLU A 1 259 ? -1.904 -12.248 7.173 1.00 80.94 259 GLU A O 1
ATOM 2083 N N . VAL A 1 260 ? -0.283 -12.041 5.646 1.00 81.94 260 VAL A N 1
ATOM 2084 C CA . VAL A 1 260 ? -0.970 -12.780 4.589 1.00 81.94 260 VAL A CA 1
ATOM 2085 C C . VAL A 1 260 ? -0.237 -14.078 4.307 1.00 81.94 260 VAL A C 1
ATOM 2087 O O . VAL A 1 260 ? 0.969 -14.200 4.527 1.00 81.94 260 VAL A O 1
ATOM 2090 N N . ARG A 1 261 ? -0.967 -15.071 3.803 1.00 74.25 261 ARG A N 1
ATOM 2091 C CA . ARG A 1 261 ? -0.408 -16.397 3.534 1.00 74.25 261 ARG A CA 1
ATOM 2092 C C . ARG A 1 261 ? 0.655 -16.345 2.445 1.00 74.25 261 ARG A C 1
ATOM 2094 O O . ARG A 1 261 ? 1.683 -17.012 2.549 1.00 74.25 261 ARG A O 1
ATOM 2101 N N . SER A 1 262 ? 0.384 -15.593 1.385 1.00 82.12 262 SER A N 1
ATOM 2102 C CA . SER A 1 262 ? 1.354 -15.340 0.329 1.00 82.12 262 SER A CA 1
ATOM 2103 C C . SER A 1 262 ? 1.064 -14.035 -0.395 1.00 82.12 262 SER A C 1
ATOM 2105 O O . SER A 1 262 ? -0.084 -13.593 -0.507 1.00 82.12 262 SER A O 1
ATOM 2107 N N . ILE A 1 263 ? 2.144 -13.449 -0.909 1.00 82.31 263 ILE A N 1
ATOM 2108 C CA . ILE A 1 263 ? 2.108 -12.404 -1.922 1.00 82.31 263 ILE A CA 1
ATOM 2109 C C . ILE A 1 263 ? 2.875 -12.938 -3.114 1.00 82.31 263 ILE A C 1
ATOM 2111 O O . ILE A 1 263 ? 4.050 -13.288 -2.997 1.00 82.31 263 ILE A O 1
ATOM 2115 N N . GLU A 1 264 ? 2.203 -13.009 -4.251 1.00 85.75 264 GLU A N 1
ATOM 2116 C CA . GLU A 1 264 ? 2.809 -13.452 -5.498 1.00 85.75 264 GLU A CA 1
ATOM 2117 C C . GLU A 1 264 ? 2.788 -12.306 -6.497 1.00 85.75 264 GLU A C 1
ATOM 2119 O O . GLU A 1 264 ? 1.751 -11.684 -6.732 1.00 85.75 264 GLU A O 1
ATOM 2124 N N . ILE A 1 265 ? 3.942 -12.048 -7.105 1.00 82.19 265 ILE A N 1
ATOM 2125 C CA . ILE A 1 265 ? 4.045 -11.173 -8.265 1.00 82.19 265 ILE A CA 1
ATOM 2126 C C . ILE A 1 265 ? 4.010 -12.069 -9.494 1.00 82.19 265 ILE A C 1
ATOM 2128 O O . ILE A 1 265 ? 4.930 -12.866 -9.721 1.00 82.19 265 ILE A O 1
ATOM 2132 N N . LEU A 1 266 ? 2.921 -11.975 -10.256 1.00 80.44 266 LEU A N 1
ATOM 2133 C CA . LEU A 1 266 ? 2.807 -12.703 -11.515 1.00 80.44 266 LEU A CA 1
ATOM 2134 C C . LEU A 1 266 ? 3.693 -12.052 -12.571 1.00 80.44 266 LEU A C 1
ATOM 2136 O O . LEU A 1 266 ? 3.963 -10.850 -12.515 1.00 80.44 266 LEU A O 1
ATOM 2140 N N . GLU A 1 267 ? 4.147 -12.860 -13.531 1.00 70.25 267 GLU A N 1
ATOM 2141 C CA . GLU A 1 267 ? 4.979 -12.359 -14.618 1.00 70.25 267 GLU A CA 1
ATOM 2142 C C . GLU A 1 267 ? 4.285 -11.185 -15.318 1.00 70.25 267 GLU A C 1
ATOM 2144 O O . GLU A 1 267 ? 3.095 -11.278 -15.650 1.00 70.25 267 GLU A O 1
ATOM 2149 N N . PRO A 1 268 ? 5.008 -10.073 -15.520 1.00 70.75 268 PRO A N 1
ATOM 2150 C CA . PRO A 1 268 ? 4.418 -8.891 -16.102 1.00 70.75 268 PRO A CA 1
ATOM 2151 C C . PRO A 1 268 ? 3.936 -9.181 -17.518 1.00 70.75 268 PRO A C 1
ATOM 2153 O O . PRO A 1 268 ? 4.596 -9.890 -18.288 1.00 70.75 268 PRO A O 1
ATOM 2156 N N . ARG A 1 269 ? 2.807 -8.578 -17.899 1.00 71.19 269 ARG A N 1
ATOM 2157 C CA . ARG A 1 269 ? 2.422 -8.596 -19.313 1.00 71.19 269 ARG A CA 1
ATOM 2158 C C . ARG A 1 269 ? 3.470 -7.840 -20.135 1.00 71.19 269 ARG A C 1
ATOM 2160 O O . ARG A 1 269 ? 4.091 -6.904 -19.617 1.00 71.19 269 ARG A O 1
ATOM 2167 N N . PRO A 1 270 ? 3.679 -8.224 -21.410 1.00 68.44 270 PRO A N 1
ATOM 2168 C CA . PRO A 1 270 ? 4.597 -7.516 -22.279 1.00 68.44 270 PRO A CA 1
ATOM 2169 C C . PRO A 1 270 ? 4.286 -6.020 -22.275 1.00 68.44 270 PRO A C 1
ATOM 2171 O O . PRO A 1 270 ? 3.113 -5.639 -22.272 1.00 68.44 270 PRO A O 1
ATOM 2174 N N . PRO A 1 271 ? 5.323 -5.180 -22.270 1.00 68.62 271 PRO A N 1
ATOM 2175 C CA . PRO A 1 271 ? 5.139 -3.751 -22.169 1.00 68.62 271 PRO A CA 1
ATOM 2176 C C . PRO A 1 271 ? 4.327 -3.204 -23.342 1.00 68.62 271 PRO A C 1
ATOM 2178 O O . PRO A 1 271 ? 4.637 -3.492 -24.499 1.00 68.62 271 PRO A O 1
ATOM 2181 N N . GLY A 1 272 ? 3.327 -2.387 -23.026 1.00 67.94 272 GLY A N 1
ATOM 2182 C CA . GLY A 1 272 ? 2.627 -1.553 -23.998 1.00 67.94 272 GLY A CA 1
ATOM 2183 C C . GLY A 1 272 ? 3.260 -0.165 -24.073 1.00 67.94 272 GLY A C 1
ATOM 2184 O O . GLY A 1 272 ? 3.776 0.343 -23.074 1.00 67.94 272 GLY A O 1
ATOM 2185 N N . GLU A 1 273 ? 3.216 0.457 -25.249 1.00 75.94 273 GLU A N 1
ATOM 2186 C CA . GLU A 1 273 ? 3.535 1.879 -25.389 1.00 75.94 273 GLU A CA 1
ATOM 2187 C C . GLU A 1 273 ? 2.311 2.715 -25.025 1.00 75.94 273 GLU A C 1
ATOM 2189 O O . GLU A 1 273 ? 1.204 2.457 -25.508 1.00 75.94 273 GLU A O 1
ATOM 2194 N N . ILE A 1 274 ? 2.508 3.718 -24.168 1.00 77.44 274 ILE A N 1
ATOM 2195 C CA . ILE A 1 274 ? 1.456 4.676 -23.848 1.00 77.44 274 ILE A CA 1
ATOM 2196 C C . ILE A 1 274 ? 1.420 5.748 -24.931 1.00 77.44 274 ILE A C 1
ATOM 2198 O O . ILE A 1 274 ? 2.429 6.427 -25.127 1.00 77.44 274 ILE A O 1
ATOM 2202 N N . PRO A 1 275 ? 0.274 5.966 -25.602 1.00 75.62 275 PRO A N 1
ATOM 2203 C CA . PRO A 1 275 ? 0.170 7.004 -26.614 1.00 75.62 275 PRO A CA 1
ATOM 2204 C C . PRO A 1 275 ? 0.559 8.377 -26.052 1.00 75.62 275 PRO A C 1
ATOM 2206 O O . PRO A 1 275 ? 0.086 8.774 -24.985 1.00 75.62 275 PRO A O 1
ATOM 2209 N N . ASP A 1 276 ? 1.348 9.144 -26.807 1.00 64.56 276 ASP A N 1
ATOM 2210 C CA . ASP A 1 276 ? 1.749 10.510 -26.428 1.00 64.56 276 ASP A CA 1
ATOM 2211 C C . ASP A 1 276 ? 0.558 11.472 -26.288 1.00 64.56 276 ASP A C 1
ATOM 2213 O O . ASP A 1 276 ? 0.655 12.503 -25.625 1.00 64.56 276 ASP A O 1
ATOM 2217 N N . GLY A 1 277 ? -0.588 11.121 -26.882 1.00 57.47 277 GLY A N 1
ATOM 2218 C CA . GLY A 1 277 ? -1.791 11.944 -26.912 1.00 57.47 277 GLY A CA 1
ATOM 2219 C C . GLY A 1 277 ? -1.543 13.235 -27.691 1.00 57.47 277 GLY A C 1
ATOM 2220 O O . GLY A 1 277 ? -1.048 14.220 -27.154 1.00 57.47 277 GLY A O 1
ATOM 2221 N N . GLY A 1 278 ? -1.899 13.258 -28.975 1.00 45.03 278 GLY A N 1
ATOM 2222 C CA . GLY A 1 278 ? -1.783 14.475 -29.775 1.00 45.03 278 GLY A CA 1
ATOM 2223 C C . GLY A 1 278 ? -2.621 15.625 -29.200 1.00 45.03 278 GLY A C 1
ATOM 2224 O O . GLY A 1 278 ? -3.834 15.499 -29.075 1.00 45.03 278 GLY A O 1
ATOM 2225 N N . GLY A 1 279 ? -1.971 16.757 -28.911 1.00 38.34 279 GLY A N 1
ATOM 2226 C CA . GLY A 1 279 ? -2.598 18.082 -28.857 1.00 38.34 279 GLY A CA 1
ATOM 2227 C C . GLY A 1 279 ? -3.278 18.478 -27.544 1.00 38.34 279 GLY A C 1
ATOM 2228 O O . GLY A 1 279 ? -4.499 18.540 -27.460 1.00 38.34 279 GLY A O 1
ATOM 2229 N N . GLY A 1 280 ? -2.493 18.882 -26.550 1.00 35.50 280 GLY A N 1
ATOM 2230 C CA . GLY A 1 280 ? -2.951 19.750 -25.463 1.00 35.50 280 GLY A CA 1
ATOM 2231 C C . GLY A 1 280 ? -1.784 20.621 -25.001 1.00 35.50 280 GLY A C 1
ATOM 2232 O O . GLY A 1 280 ? -0.654 20.127 -25.005 1.00 35.50 280 GLY A O 1
ATOM 2233 N N . PRO A 1 281 ? -1.993 21.910 -24.670 1.00 31.70 281 PRO A N 1
ATOM 2234 C CA . PRO A 1 281 ? -0.899 22.763 -24.225 1.00 31.70 281 PRO A CA 1
ATOM 2235 C C . PRO A 1 281 ? -0.265 22.163 -22.961 1.00 31.70 281 PRO A C 1
ATOM 2237 O O . PRO A 1 281 ? -0.982 21.573 -22.147 1.00 31.70 281 PRO A O 1
ATOM 2240 N N . PRO A 1 282 ? 1.062 22.287 -22.786 1.00 37.16 282 PRO A N 1
ATOM 2241 C CA . PRO A 1 282 ? 1.729 21.783 -21.596 1.00 37.16 282 PRO A CA 1
ATOM 2242 C C . PRO A 1 282 ? 1.100 22.445 -20.368 1.00 37.16 282 PRO A C 1
ATOM 2244 O O . PRO A 1 282 ? 1.106 23.669 -20.241 1.00 37.16 282 PRO A O 1
ATOM 2247 N N . LEU A 1 283 ? 0.520 21.637 -19.480 1.00 36.72 283 LEU A N 1
ATOM 2248 C CA . LEU A 1 283 ? 0.038 22.110 -18.188 1.00 36.72 283 LEU A CA 1
ATOM 2249 C C . LEU A 1 283 ? 1.261 22.500 -17.354 1.00 36.72 283 LEU A C 1
ATOM 2251 O O . LEU A 1 283 ? 1.958 21.649 -16.805 1.00 36.72 283 LEU A O 1
ATOM 2255 N N . THR A 1 284 ? 1.539 23.799 -17.284 1.00 28.70 284 THR A N 1
ATOM 2256 C CA . THR A 1 284 ? 2.489 24.371 -16.333 1.00 28.70 284 THR A CA 1
ATOM 2257 C C . THR A 1 284 ? 1.852 24.329 -14.951 1.00 28.70 284 THR A C 1
ATOM 2259 O O . THR A 1 284 ? 1.038 25.188 -14.606 1.00 28.70 284 THR A O 1
ATOM 2262 N N . TRP A 1 285 ? 2.190 23.320 -14.156 1.00 36.28 285 TRP A N 1
ATOM 2263 C CA . TRP A 1 285 ? 1.898 23.359 -12.731 1.00 36.28 285 TRP A CA 1
ATOM 2264 C C . TRP A 1 285 ? 2.877 24.333 -12.082 1.00 36.28 285 TRP A C 1
ATOM 2266 O O . TRP A 1 285 ? 4.084 24.097 -12.071 1.00 36.28 285 TRP A O 1
ATOM 2276 N N . ASN A 1 286 ? 2.355 25.443 -11.558 1.00 27.77 286 ASN A N 1
ATOM 2277 C CA . ASN A 1 286 ? 3.087 26.262 -10.602 1.00 27.77 286 ASN A CA 1
ATOM 2278 C C . ASN A 1 286 ? 3.297 25.404 -9.353 1.00 27.77 286 ASN A C 1
ATOM 2280 O O . 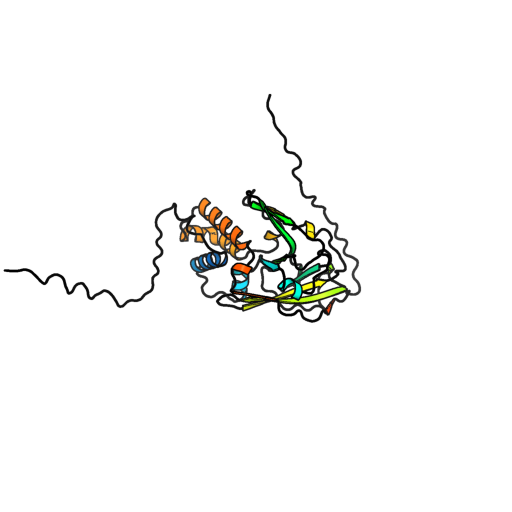ASN A 1 286 ? 2.392 25.250 -8.533 1.00 27.77 286 ASN A O 1
ATOM 2284 N N . TYR A 1 287 ? 4.478 24.802 -9.255 1.00 34.81 287 TYR A N 1
ATOM 2285 C CA . TYR A 1 287 ? 4.945 24.135 -8.053 1.00 34.81 287 TYR A CA 1
ATOM 2286 C C . TYR A 1 287 ? 4.989 25.197 -6.950 1.00 34.81 287 TYR A C 1
ATOM 2288 O O . TYR A 1 287 ? 5.789 26.130 -7.000 1.00 34.81 287 TYR A O 1
ATOM 2296 N N . VAL A 1 288 ? 4.077 25.116 -5.983 1.00 27.75 288 VAL A N 1
ATOM 2297 C CA . VAL A 1 288 ? 4.250 25.843 -4.729 1.00 27.75 288 VAL A CA 1
ATOM 2298 C C . VAL A 1 288 ? 5.273 25.028 -3.956 1.00 27.75 288 VAL A C 1
ATOM 2300 O O . VAL A 1 288 ? 4.922 23.997 -3.384 1.00 27.75 288 VAL A O 1
ATOM 2303 N N . GLU A 1 289 ? 6.536 25.460 -3.989 1.00 29.66 289 GLU A N 1
ATOM 2304 C CA . GLU A 1 289 ? 7.567 24.999 -3.060 1.00 29.66 289 GLU A CA 1
ATOM 2305 C C . GLU A 1 289 ? 7.009 25.118 -1.638 1.00 29.66 289 GLU A C 1
ATOM 2307 O O . GLU A 1 289 ? 6.991 26.189 -1.032 1.00 29.66 289 GLU A O 1
ATOM 2312 N N . ARG A 1 290 ? 6.522 24.012 -1.079 1.00 30.78 290 ARG A N 1
ATOM 2313 C CA . ARG A 1 290 ? 6.470 23.872 0.369 1.00 30.78 290 ARG A CA 1
ATOM 2314 C C . ARG A 1 290 ? 7.849 23.393 0.769 1.00 30.78 290 ARG A C 1
ATOM 2316 O O . ARG A 1 290 ? 8.087 22.195 0.867 1.00 30.78 290 ARG A O 1
ATOM 2323 N N . THR A 1 291 ? 8.764 24.345 0.935 1.00 27.47 291 THR A N 1
ATOM 2324 C CA . THR A 1 291 ? 10.037 24.106 1.612 1.00 27.47 291 THR A CA 1
ATOM 2325 C C . THR A 1 291 ? 9.723 23.345 2.904 1.00 27.47 291 THR A C 1
ATOM 2327 O O . THR A 1 291 ? 8.871 23.813 3.671 1.00 27.47 291 THR A O 1
ATOM 2330 N N . PRO A 1 292 ? 10.338 22.177 3.163 1.00 32.81 292 PRO A N 1
ATOM 2331 C CA . PRO A 1 292 ? 10.205 21.551 4.463 1.00 32.81 292 PRO A CA 1
ATOM 2332 C C . PRO A 1 292 ? 10.679 22.577 5.487 1.00 32.81 292 PRO A C 1
ATOM 2334 O O . PRO A 1 292 ? 11.792 23.098 5.381 1.00 32.81 292 PRO A O 1
ATOM 2337 N N . VAL A 1 293 ? 9.822 22.912 6.451 1.00 30.06 293 VAL A N 1
ATOM 2338 C CA . VAL A 1 293 ? 10.229 23.709 7.605 1.00 30.06 293 VAL A CA 1
ATOM 2339 C C . VAL A 1 293 ? 11.178 22.826 8.409 1.00 30.06 293 VAL A C 1
ATOM 2341 O O . VAL A 1 293 ? 10.778 22.103 9.316 1.00 30.06 293 VAL A O 1
ATOM 2344 N N . LEU A 1 294 ? 12.454 22.839 8.029 1.00 30.81 294 LEU A N 1
ATOM 2345 C CA . LEU A 1 294 ? 13.535 22.402 8.890 1.00 30.81 294 LEU A CA 1
ATOM 2346 C C . LEU A 1 294 ? 13.477 23.327 10.104 1.00 30.81 294 LEU A C 1
ATOM 2348 O O . LEU A 1 294 ? 13.717 24.529 9.983 1.00 30.81 294 LEU A O 1
ATOM 2352 N N . PHE A 1 295 ? 13.118 22.776 11.264 1.00 31.64 295 PHE A N 1
ATOM 2353 C CA . PHE A 1 295 ? 13.238 23.436 12.562 1.00 31.64 295 PHE A CA 1
ATOM 2354 C C . PHE A 1 295 ? 14.724 23.670 12.889 1.00 31.64 295 PHE A C 1
ATOM 2356 O O . PHE A 1 295 ? 15.286 23.090 13.811 1.00 31.64 295 PHE A O 1
ATOM 2363 N N . ASN A 1 296 ? 15.381 24.543 12.133 1.00 32.41 296 ASN A N 1
ATOM 2364 C CA . ASN A 1 296 ? 16.684 25.093 12.464 1.00 32.41 296 ASN A CA 1
ATOM 2365 C C . ASN A 1 296 ? 16.445 26.350 13.292 1.00 32.41 296 ASN A C 1
ATOM 2367 O O . ASN A 1 296 ? 16.540 27.445 12.759 1.00 32.41 296 ASN A O 1
ATOM 2371 N N . ASN A 1 297 ? 16.047 26.180 14.554 1.00 31.39 297 ASN A N 1
ATOM 2372 C CA . ASN A 1 297 ? 16.267 27.151 15.631 1.00 31.39 297 ASN A CA 1
ATOM 2373 C C . ASN A 1 297 ? 15.918 26.494 16.975 1.00 31.39 297 ASN A C 1
ATOM 2375 O O . ASN A 1 297 ? 14.859 26.722 17.558 1.00 31.39 297 ASN A O 1
ATOM 2379 N N . LEU A 1 298 ? 16.843 25.676 17.482 1.00 33.03 298 LEU A N 1
ATOM 2380 C CA . LEU A 1 298 ? 16.970 25.453 18.919 1.00 33.03 298 LEU A CA 1
ATOM 2381 C C . LEU A 1 298 ? 17.379 26.792 19.544 1.00 33.03 298 LEU A C 1
ATOM 2383 O O . LEU A 1 298 ? 18.550 27.165 19.523 1.00 33.03 298 LEU A O 1
ATOM 2387 N N . VAL A 1 299 ? 16.409 27.537 20.071 1.00 31.61 299 VAL A N 1
ATOM 2388 C CA . VAL A 1 299 ? 16.703 28.669 20.950 1.00 31.61 299 VAL A CA 1
ATOM 2389 C C . VAL A 1 299 ? 17.100 28.083 22.301 1.00 31.61 299 VAL A C 1
ATOM 2391 O O . VAL A 1 299 ? 16.260 27.629 23.075 1.00 31.61 299 VAL A O 1
ATOM 2394 N N . TRP A 1 300 ? 18.404 28.058 22.564 1.00 29.70 300 TRP A N 1
ATOM 2395 C CA . TRP A 1 300 ? 18.944 27.791 23.889 1.00 29.70 300 TRP A CA 1
ATOM 2396 C C . TRP A 1 300 ? 18.654 29.014 24.766 1.00 29.70 300 TRP A C 1
ATOM 2398 O O . TRP A 1 300 ? 19.326 30.036 24.650 1.00 29.70 300 TRP A O 1
ATOM 2408 N N . VAL A 1 301 ? 17.624 28.942 25.611 1.00 35.88 301 VAL A N 1
ATOM 2409 C CA . VAL A 1 301 ? 17.415 29.937 26.672 1.00 35.88 301 VAL A CA 1
ATOM 2410 C C . VAL A 1 301 ? 18.217 29.474 27.883 1.00 35.88 301 VAL A C 1
ATOM 2412 O O . VAL A 1 301 ? 17.705 28.809 28.781 1.00 35.88 301 VAL A O 1
ATOM 2415 N N . GLY A 1 302 ? 19.516 29.757 27.847 1.00 29.17 302 GLY A N 1
ATOM 2416 C CA . GLY A 1 302 ? 20.366 29.705 29.027 1.00 29.17 302 GLY A CA 1
ATOM 2417 C C . GLY A 1 302 ? 20.100 30.911 29.905 1.00 29.17 302 GLY A C 1
ATOM 2418 O O . GLY A 1 302 ? 20.061 32.036 29.410 1.00 29.17 302 GLY A O 1
ATOM 2419 N N . GLY A 1 303 ? 19.894 30.652 31.190 1.00 33.59 303 GLY A N 1
ATOM 2420 C CA . GLY A 1 303 ? 19.815 31.687 32.203 1.00 33.59 303 GLY A CA 1
ATOM 2421 C C . GLY A 1 303 ? 21.180 32.292 32.513 1.00 33.59 303 GLY A C 1
ATOM 2422 O O . GLY A 1 303 ? 22.177 31.575 32.571 1.00 33.59 303 GLY A O 1
ATOM 2423 N N . GLU A 1 304 ? 21.155 33.595 32.768 1.00 35.41 304 GLU A N 1
ATOM 2424 C CA . GLU A 1 304 ? 21.748 34.245 33.941 1.00 35.41 304 GLU A CA 1
ATOM 2425 C C . GLU A 1 304 ? 20.727 35.255 34.481 1.00 35.41 304 GLU A C 1
ATOM 2427 O O . GLU A 1 304 ? 20.007 35.865 33.652 1.00 35.41 304 GLU A O 1
#

Radius of gyration: 25.62 Å; chains: 1; bounding box: 49×82×91 Å

pLDDT: mean 72.87, std 22.27, range [26.14, 95.81]